Protein AF-A0A7S0X3V1-F1 (afdb_monomer)

Solvent-accessible surface area (backbone atoms only — not comparable to full-atom values): 18977 Å² total; per-residue (Å²): 140,78,80,84,69,71,74,71,80,66,91,73,82,66,54,61,71,85,55,89,89,60,83,66,71,60,59,50,72,64,59,48,55,76,76,46,54,71,68,57,45,49,52,51,52,51,52,54,66,45,43,64,57,53,50,52,53,50,50,55,48,52,53,51,52,51,52,42,52,53,40,44,61,70,14,75,84,33,75,70,49,32,52,54,33,50,52,52,44,51,54,50,50,24,53,48,52,39,67,76,41,78,80,22,17,16,38,77,87,80,49,49,37,79,42,79,68,82,97,41,65,56,42,58,84,48,47,71,40,71,60,88,96,44,65,38,68,74,40,36,90,89,76,63,56,65,67,53,41,55,80,70,36,40,73,42,89,48,59,68,65,70,65,65,57,57,59,49,52,52,50,50,55,49,53,48,51,54,52,49,55,50,51,51,52,54,51,54,51,52,50,54,50,52,52,52,52,52,52,52,51,53,51,54,49,52,52,49,55,50,50,53,50,51,52,54,50,51,52,52,50,50,50,47,50,55,66,55,40,52,60,50,52,49,49,49,52,50,49,55,63,54,52,77,78,52,62,74,76,59,54,57,60,51,51,54,52,50,53,52,52,53,52,50,56,55,50,36,64,73,71,70,55,81,79,58,66,60,64,57,50,52,54,53,46,67,72,63,74,79,68,55,74,70,57,56,51,53,54,51,50,53,53,33,61,75,68,73,50,88,81,83,73,86,90,78,88,85,89,78,92,130

Organism: NCBI:txid81844

Structure (mmCIF, N/CA/C/O backbone):
data_AF-A0A7S0X3V1-F1
#
_entry.id   AF-A0A7S0X3V1-F1
#
loop_
_atom_site.group_PDB
_atom_site.id
_atom_site.type_symbol
_atom_site.label_atom_id
_atom_site.label_alt_id
_atom_site.label_comp_id
_atom_site.label_asym_id
_atom_site.label_entity_id
_atom_site.label_seq_id
_atom_site.pdbx_PDB_ins_code
_atom_site.Cartn_x
_atom_site.Cartn_y
_atom_site.Cartn_z
_atom_site.occupancy
_atom_site.B_iso_or_equiv
_atom_site.auth_seq_id
_atom_site.auth_comp_id
_atom_site.auth_asym_id
_atom_site.auth_atom_id
_atom_site.pdbx_PDB_model_num
ATOM 1 N N . MET A 1 1 ? 26.135 33.038 -11.921 1.00 40.31 1 MET A N 1
ATOM 2 C CA . MET A 1 1 ? 26.035 31.563 -11.956 1.00 40.31 1 MET A CA 1
ATOM 3 C C . MET A 1 1 ? 24.650 31.204 -12.469 1.00 40.31 1 MET A C 1
ATOM 5 O O . MET A 1 1 ? 23.730 31.015 -11.687 1.00 40.31 1 MET A O 1
ATOM 9 N N . ALA A 1 2 ? 24.481 31.278 -13.791 1.00 40.59 2 ALA A N 1
ATOM 10 C CA . ALA A 1 2 ? 23.219 31.006 -14.469 1.00 40.59 2 ALA A CA 1
ATOM 11 C C . ALA A 1 2 ? 23.071 29.498 -14.708 1.00 40.59 2 ALA A C 1
ATOM 13 O O . ALA A 1 2 ? 24.065 28.791 -14.869 1.00 40.59 2 ALA A O 1
ATOM 14 N N . GLY A 1 3 ? 21.825 29.036 -14.643 1.00 41.62 3 GLY A N 1
ATOM 15 C CA . GLY A 1 3 ? 21.439 27.645 -14.482 1.00 41.62 3 GLY A CA 1
ATOM 16 C C . GLY A 1 3 ? 22.051 26.693 -15.498 1.00 41.62 3 GLY A C 1
ATOM 17 O O . GLY A 1 3 ? 21.826 26.797 -16.699 1.00 41.62 3 GLY A O 1
ATOM 18 N N . ASN A 1 4 ? 22.727 25.676 -14.970 1.00 42.34 4 ASN A N 1
ATOM 19 C CA . ASN A 1 4 ? 22.858 24.391 -15.633 1.00 42.34 4 ASN A CA 1
ATOM 20 C C . ASN A 1 4 ? 21.481 23.713 -15.573 1.00 42.34 4 ASN A C 1
ATOM 22 O O . ASN A 1 4 ? 21.255 22.781 -14.798 1.00 42.34 4 ASN A O 1
ATOM 26 N N . THR A 1 5 ? 20.516 24.248 -16.325 1.00 49.56 5 THR A N 1
ATOM 27 C CA . THR A 1 5 ? 19.295 23.534 -16.679 1.00 49.56 5 THR A CA 1
ATOM 28 C C . THR A 1 5 ? 19.798 22.344 -17.471 1.00 49.56 5 THR A C 1
ATOM 30 O O . THR A 1 5 ? 20.029 22.449 -18.674 1.00 49.56 5 THR A O 1
ATOM 33 N N . ARG A 1 6 ? 20.072 21.229 -16.776 1.00 50.19 6 ARG A N 1
ATOM 34 C CA . ARG A 1 6 ? 20.226 19.918 -17.398 1.00 50.19 6 ARG A CA 1
ATOM 35 C C . ARG A 1 6 ? 19.102 19.859 -18.412 1.00 50.19 6 ARG A C 1
ATOM 37 O O . ARG A 1 6 ? 17.943 19.813 -18.001 1.00 50.19 6 ARG A O 1
ATOM 44 N N . ARG A 1 7 ? 19.436 19.960 -19.704 1.00 49.97 7 ARG A N 1
ATOM 45 C CA . ARG A 1 7 ? 18.503 19.657 -20.781 1.00 49.97 7 ARG A CA 1
ATOM 46 C C . ARG A 1 7 ? 18.047 18.256 -20.425 1.00 49.97 7 ARG A C 1
ATOM 48 O O . ARG A 1 7 ? 18.828 17.316 -20.550 1.00 49.97 7 ARG A O 1
ATOM 55 N N . GLN A 1 8 ? 16.861 18.133 -19.830 1.00 46.75 8 GLN A N 1
ATOM 56 C CA . GLN A 1 8 ? 16.232 16.838 -19.686 1.00 46.75 8 GLN A CA 1
ATOM 57 C C . GLN A 1 8 ? 16.290 16.277 -21.095 1.00 46.75 8 GLN A C 1
ATOM 59 O O . GLN A 1 8 ? 15.904 16.974 -22.038 1.00 46.75 8 GLN A O 1
ATOM 64 N N . CYS A 1 9 ? 16.937 15.124 -21.247 1.00 49.53 9 CYS A N 1
ATOM 65 C CA . CYS A 1 9 ? 17.086 14.460 -22.526 1.00 49.53 9 CYS A CA 1
ATOM 66 C C . CYS A 1 9 ? 15.688 14.044 -22.985 1.00 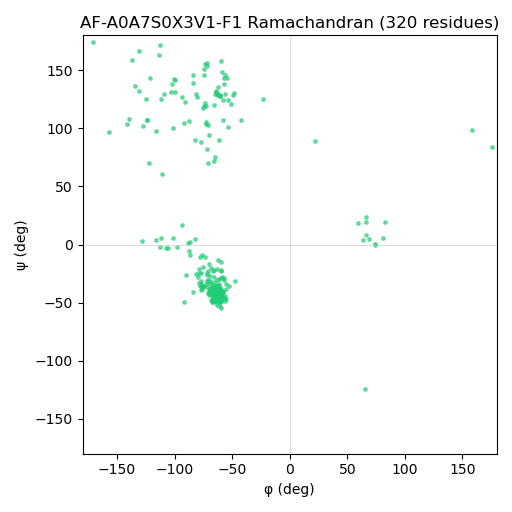49.53 9 CYS A C 1
ATOM 68 O O . CYS A 1 9 ? 15.313 12.880 -22.894 1.00 49.53 9 CYS A O 1
ATOM 70 N N . GLU A 1 10 ? 14.885 15.002 -23.449 1.00 61.44 10 GLU A N 1
ATOM 71 C CA . GLU A 1 10 ? 13.772 14.725 -24.327 1.00 61.44 10 GLU A CA 1
ATOM 72 C C . GLU A 1 10 ? 14.348 13.833 -25.417 1.00 61.44 10 GLU A C 1
ATOM 74 O O . GLU A 1 10 ? 15.412 14.126 -25.972 1.00 61.44 10 GLU A O 1
ATOM 79 N N . LEU A 1 11 ? 13.674 12.720 -25.689 1.00 63.56 11 LEU A N 1
ATOM 80 C CA . LEU A 1 11 ? 14.027 11.790 -26.754 1.00 63.56 11 LEU A CA 1
ATOM 81 C C . LEU A 1 11 ? 13.833 12.502 -28.104 1.00 63.56 11 LEU A C 1
ATOM 83 O O . LEU A 1 11 ? 12.874 12.254 -28.839 1.00 63.56 11 LEU A O 1
ATOM 87 N N . ARG A 1 12 ? 14.714 13.456 -28.417 1.00 76.50 12 ARG A N 1
ATOM 88 C CA . ARG A 1 12 ? 14.741 14.241 -29.652 1.00 76.50 12 ARG A CA 1
ATOM 89 C C . ARG A 1 12 ? 15.352 13.434 -30.792 1.00 76.50 12 ARG A C 1
ATOM 91 O O . ARG A 1 12 ? 14.959 13.628 -31.935 1.00 76.50 12 ARG A O 1
ATOM 98 N N . GLY A 1 13 ? 16.185 12.441 -30.455 1.00 78.06 13 GLY A N 1
ATOM 99 C CA . GLY A 1 13 ? 16.894 11.603 -31.427 1.00 78.06 13 GLY A CA 1
ATOM 100 C C . GLY A 1 13 ? 17.925 12.394 -32.230 1.00 78.06 13 GLY A C 1
ATOM 101 O O . GLY A 1 13 ? 18.252 12.025 -33.358 1.00 78.06 13 GLY A O 1
ATOM 102 N N . ASP A 1 14 ? 18.377 13.502 -31.654 1.00 87.1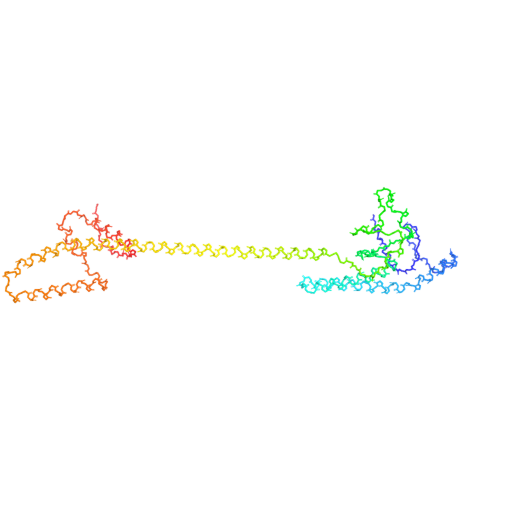2 14 ASP A N 1
ATOM 103 C CA . ASP A 1 14 ? 19.329 14.431 -32.229 1.00 87.12 14 ASP A CA 1
ATOM 104 C C . ASP A 1 14 ? 20.701 14.191 -31.590 1.00 87.12 14 ASP A C 1
ATOM 106 O O . ASP A 1 14 ? 20.797 13.956 -30.383 1.00 87.12 14 ASP A O 1
ATOM 110 N N . ILE A 1 15 ? 21.760 14.214 -32.401 1.00 88.25 15 ILE A N 1
ATOM 111 C CA . ILE A 1 15 ? 23.137 14.033 -31.930 1.00 88.25 15 ILE A CA 1
ATOM 112 C C . ILE A 1 15 ? 23.728 15.417 -31.660 1.00 88.25 15 ILE A C 1
ATOM 114 O O . ILE A 1 15 ? 23.704 16.280 -32.535 1.00 88.25 15 ILE A O 1
ATOM 118 N N . HIS A 1 16 ? 24.262 15.627 -30.458 1.00 90.25 16 HIS A N 1
ATOM 119 C CA . HIS A 1 16 ? 24.913 16.873 -30.045 1.00 90.25 16 HIS A CA 1
ATOM 120 C C . HIS A 1 16 ? 26.408 16.664 -29.796 1.00 90.25 16 HIS A C 1
ATOM 122 O O . HIS A 1 16 ? 26.870 15.538 -29.608 1.00 90.25 16 HIS A O 1
ATOM 128 N N . CYS A 1 17 ? 27.162 17.765 -29.763 1.00 87.19 17 CYS A N 1
ATOM 129 C CA . CYS A 1 17 ? 28.560 17.745 -29.355 1.00 87.19 17 CYS A CA 1
ATOM 130 C C . CYS A 1 17 ? 28.688 17.246 -27.898 1.00 87.19 17 CYS A C 1
ATOM 132 O O . CYS A 1 17 ? 28.013 17.788 -27.020 1.00 87.19 17 CYS A O 1
ATOM 134 N N . PRO A 1 18 ? 29.546 16.249 -27.609 1.00 87.44 18 PRO A N 1
ATOM 135 C CA . PRO A 1 18 ? 29.700 15.705 -26.259 1.00 87.44 18 PRO A CA 1
ATOM 136 C C . PRO A 1 18 ? 30.507 16.616 -25.321 1.00 87.44 18 PRO A C 1
ATOM 138 O O . PRO A 1 18 ? 30.589 16.334 -24.127 1.00 87.44 18 PRO A O 1
ATOM 141 N N . VAL A 1 19 ? 31.128 17.685 -25.838 1.00 89.44 19 VAL A N 1
ATOM 142 C CA . VAL A 1 19 ? 31.942 18.612 -25.040 1.00 89.44 19 VAL A CA 1
ATOM 143 C C . VAL A 1 19 ? 31.042 19.351 -24.038 1.00 89.44 19 VAL A C 1
ATOM 145 O O . VAL A 1 19 ? 30.119 20.055 -24.462 1.00 89.44 19 VAL A O 1
ATOM 148 N N . PRO A 1 20 ? 31.292 19.232 -22.718 1.00 85.25 20 PRO A N 1
ATOM 149 C CA . PRO A 1 20 ? 30.503 19.927 -21.707 1.00 85.25 20 PRO A CA 1
ATOM 150 C C . PRO A 1 20 ? 30.488 21.441 -21.945 1.00 85.25 20 PRO A C 1
ATOM 152 O O . PRO A 1 20 ? 31.538 22.055 -22.113 1.00 85.25 20 PRO A O 1
ATOM 155 N N . GLY A 1 21 ? 29.297 22.044 -21.955 1.00 85.88 21 GLY A N 1
ATOM 156 C CA . GLY A 1 21 ? 29.122 23.480 -22.209 1.00 85.88 21 GLY A CA 1
ATOM 157 C C . GLY A 1 21 ? 29.134 23.881 -23.688 1.00 85.88 21 GLY A C 1
ATOM 158 O O . GLY A 1 21 ? 29.080 25.068 -23.990 1.00 85.88 21 GLY A O 1
ATOM 159 N N . CYS A 1 22 ? 29.191 22.928 -24.622 1.00 87.62 22 CYS A N 1
ATOM 160 C CA . CYS A 1 22 ? 29.003 23.231 -26.035 1.00 87.62 22 CYS A CA 1
ATOM 161 C C . CYS A 1 22 ? 27.517 23.473 -26.348 1.00 87.62 22 CYS A C 1
ATOM 163 O O . CYS A 1 22 ? 26.699 22.558 -26.261 1.00 87.62 22 CYS A O 1
ATOM 165 N N . ASP A 1 23 ? 27.186 24.688 -26.785 1.00 89.12 23 ASP A N 1
ATOM 166 C CA . ASP A 1 23 ? 25.827 25.083 -27.183 1.00 89.12 23 ASP A CA 1
ATOM 167 C C . ASP A 1 23 ? 25.553 24.938 -28.688 1.00 89.12 23 ASP A C 1
ATOM 169 O O . ASP A 1 23 ? 24.584 25.491 -29.209 1.00 89.12 23 ASP A O 1
ATOM 173 N N . SER A 1 24 ? 26.388 24.178 -29.404 1.00 91.50 24 SER A N 1
ATOM 174 C CA . SER A 1 24 ? 26.152 23.898 -30.823 1.00 91.50 24 SER A CA 1
ATOM 175 C C . SER A 1 24 ? 24.774 23.266 -31.057 1.00 91.50 24 SER A C 1
ATOM 177 O O . SER A 1 24 ? 24.248 22.493 -30.241 1.00 91.50 24 SER A O 1
ATOM 179 N N . SER A 1 25 ? 24.170 23.607 -32.197 1.00 92.19 25 SER A N 1
ATOM 180 C CA . SER A 1 25 ? 22.964 22.931 -32.665 1.00 92.19 25 SER A CA 1
ATOM 181 C C . SER A 1 25 ? 23.237 21.441 -32.862 1.00 92.19 25 SER A C 1
ATOM 183 O O . SER A 1 25 ? 24.378 21.022 -33.050 1.00 92.19 25 SER A O 1
ATOM 185 N N . ALA A 1 26 ? 22.179 20.633 -32.835 1.00 92.12 26 ALA A N 1
ATOM 186 C CA . ALA A 1 26 ? 22.295 19.230 -33.204 1.00 92.12 26 ALA A CA 1
ATOM 187 C C . ALA A 1 26 ? 22.917 19.078 -34.599 1.00 92.12 26 ALA A C 1
ATOM 189 O O . ALA A 1 26 ? 22.625 19.871 -35.499 1.00 92.12 26 ALA A O 1
ATOM 190 N N . PHE A 1 27 ? 23.734 18.044 -34.778 1.00 93.56 27 PHE A N 1
ATOM 191 C CA . PHE A 1 27 ? 24.262 17.694 -36.088 1.00 93.56 27 PHE A CA 1
ATOM 192 C C . PHE A 1 27 ? 23.116 17.279 -37.008 1.00 93.56 27 PHE A C 1
ATOM 194 O O . PHE A 1 27 ? 22.263 16.461 -36.643 1.00 93.56 27 PHE A O 1
ATOM 201 N N . VAL A 1 28 ? 23.100 17.835 -38.218 1.00 94.50 28 VAL A N 1
ATOM 202 C CA . VAL A 1 28 ? 22.148 17.406 -39.245 1.00 94.50 28 VAL A CA 1
ATOM 203 C C . VAL A 1 28 ? 22.560 16.043 -39.803 1.00 94.50 28 VAL A C 1
ATOM 205 O O . VAL A 1 28 ? 23.731 15.665 -39.783 1.00 94.50 28 VAL A O 1
ATOM 208 N N . ALA A 1 29 ? 21.595 15.289 -40.332 1.00 92.81 29 ALA A N 1
ATOM 209 C CA . ALA A 1 29 ? 21.841 13.939 -40.841 1.00 92.81 29 ALA A CA 1
ATOM 210 C C . ALA A 1 29 ? 22.923 13.887 -41.940 1.00 92.81 29 ALA A C 1
ATOM 212 O O . ALA A 1 29 ? 23.628 12.886 -42.038 1.00 92.81 29 ALA A O 1
ATOM 213 N N . THR A 1 30 ? 23.076 14.954 -42.733 1.00 95.38 30 THR A N 1
ATOM 214 C CA . THR A 1 30 ? 24.127 15.068 -43.758 1.00 95.38 30 THR A CA 1
ATOM 215 C C . THR A 1 30 ? 25.518 15.148 -43.138 1.00 95.38 30 THR A C 1
ATOM 217 O O . THR A 1 30 ? 26.381 14.373 -43.520 1.00 95.38 30 THR A O 1
ATOM 220 N N . GLN A 1 31 ? 25.709 15.977 -42.107 1.00 95.44 31 GLN A N 1
ATOM 221 C CA . GLN A 1 31 ? 26.980 16.078 -41.377 1.00 95.44 31 GLN A CA 1
ATOM 222 C C . GLN A 1 31 ? 27.367 14.746 -40.730 1.00 95.44 31 GLN A C 1
ATOM 224 O O . GLN A 1 31 ? 28.527 14.347 -40.769 1.00 95.44 31 GLN A O 1
ATOM 229 N N . ILE A 1 32 ? 26.392 14.032 -40.159 1.00 94.50 32 ILE A N 1
ATOM 230 C CA . ILE A 1 32 ? 26.632 12.696 -39.600 1.00 94.50 32 ILE A CA 1
ATOM 231 C C . ILE A 1 32 ? 27.060 11.738 -40.719 1.00 94.50 32 ILE A C 1
ATOM 233 O O . ILE A 1 32 ? 28.019 10.995 -40.543 1.00 94.50 32 ILE A O 1
ATOM 237 N N . ALA A 1 33 ? 26.395 11.767 -41.876 1.00 95.31 33 ALA A N 1
ATOM 238 C CA . ALA A 1 33 ? 26.729 10.901 -43.003 1.00 95.31 33 ALA A CA 1
ATOM 239 C C . ALA A 1 33 ? 28.100 11.196 -43.634 1.00 95.31 33 ALA A C 1
ATOM 241 O O . ALA A 1 33 ? 28.778 10.264 -44.050 1.00 95.31 33 ALA A O 1
ATOM 242 N N . GLU A 1 34 ? 28.510 12.463 -43.686 1.00 97.44 34 GLU A N 1
ATOM 243 C CA . GLU A 1 34 ? 29.786 12.897 -44.270 1.00 97.44 34 GLU A CA 1
ATOM 244 C C . GLU A 1 34 ? 30.989 12.618 -43.358 1.00 97.44 34 GLU A C 1
ATOM 246 O O . GLU A 1 34 ? 32.087 12.359 -43.847 1.00 97.44 34 GLU A O 1
ATOM 251 N N . HIS A 1 35 ? 30.796 12.663 -42.036 1.00 96.81 35 HIS A N 1
ATOM 252 C CA . HIS A 1 35 ? 31.891 12.613 -41.061 1.00 96.81 35 HIS A CA 1
ATOM 253 C C . HIS A 1 35 ? 31.935 11.338 -40.210 1.00 96.81 35 HIS A C 1
ATOM 255 O O . HIS A 1 35 ? 32.747 11.248 -39.288 1.00 96.81 35 HIS A O 1
ATOM 261 N N . THR A 1 36 ? 31.083 10.348 -40.484 1.00 96.06 36 THR A N 1
ATOM 262 C CA . THR A 1 36 ? 31.080 9.071 -39.754 1.00 96.06 36 THR A CA 1
ATOM 263 C C . THR A 1 36 ? 31.081 7.876 -40.701 1.00 96.06 36 THR A C 1
ATOM 265 O O . THR A 1 36 ? 30.875 8.008 -41.905 1.00 96.06 36 THR A O 1
ATOM 268 N N . SER A 1 37 ? 31.363 6.687 -40.166 1.00 96.81 37 SER A N 1
ATOM 269 C CA . SER A 1 37 ? 31.340 5.459 -40.957 1.00 96.81 37 SER A CA 1
ATOM 270 C C . SER A 1 37 ? 29.910 5.045 -41.319 1.00 96.81 37 SER A C 1
ATOM 272 O O . SER A 1 37 ? 28.950 5.346 -40.610 1.00 96.81 37 SER A O 1
ATOM 274 N N . GLU A 1 38 ? 29.763 4.268 -42.393 1.00 95.62 38 GLU A N 1
ATOM 275 C CA . GLU A 1 38 ? 28.466 3.734 -42.833 1.00 95.62 38 GLU A CA 1
ATOM 276 C C . GLU A 1 38 ? 27.739 2.933 -41.734 1.00 95.62 38 GLU A C 1
ATOM 278 O O . GLU A 1 38 ? 26.510 2.994 -41.621 1.00 95.62 38 GLU A O 1
ATOM 283 N N . ALA A 1 39 ? 28.492 2.233 -40.879 1.00 94.88 39 ALA A N 1
ATOM 284 C CA . ALA A 1 39 ? 27.953 1.524 -39.720 1.00 94.88 39 ALA A CA 1
ATOM 285 C C . ALA A 1 39 ? 27.242 2.484 -38.746 1.00 94.88 39 ALA A C 1
ATOM 287 O O . ALA A 1 39 ? 26.084 2.257 -38.396 1.00 94.88 39 ALA A O 1
ATOM 288 N N . VAL A 1 40 ? 27.883 3.606 -38.392 1.00 92.44 40 VAL A N 1
ATOM 289 C CA . VAL A 1 40 ? 27.310 4.632 -37.499 1.00 92.44 40 VAL A CA 1
ATOM 290 C C . VAL A 1 40 ? 26.078 5.283 -38.128 1.00 92.44 40 VAL A C 1
ATOM 292 O O . VAL A 1 40 ? 25.057 5.469 -37.464 1.00 92.44 40 VAL A O 1
ATOM 295 N N . VAL A 1 41 ? 26.121 5.575 -39.431 1.00 94.56 41 VAL A N 1
ATOM 296 C CA . VAL A 1 41 ? 24.967 6.120 -40.168 1.00 94.56 41 VAL A CA 1
ATOM 297 C C . VAL A 1 41 ? 23.787 5.144 -40.162 1.00 94.56 41 VAL A C 1
ATOM 299 O O . VAL A 1 41 ? 22.629 5.560 -40.049 1.00 94.56 41 VAL A O 1
ATOM 302 N N . THR A 1 42 ? 24.058 3.844 -40.280 1.00 94.19 42 THR A N 1
ATOM 303 C CA . THR A 1 42 ? 23.034 2.793 -40.244 1.00 94.19 42 THR A CA 1
ATOM 304 C C . THR A 1 42 ? 22.381 2.705 -38.867 1.00 94.19 42 THR A C 1
ATOM 306 O O . THR A 1 42 ? 21.151 2.731 -38.778 1.00 94.19 42 THR A O 1
ATOM 309 N N . GLU A 1 43 ? 23.173 2.696 -37.794 1.00 90.56 43 GLU A N 1
ATOM 310 C CA . GLU A 1 43 ? 22.666 2.734 -36.417 1.00 90.56 43 GLU A CA 1
ATOM 311 C C . GLU A 1 43 ? 21.844 3.999 -36.144 1.00 90.56 43 GLU A C 1
ATOM 313 O O . GLU A 1 43 ? 20.731 3.913 -35.618 1.00 90.56 43 GLU A O 1
ATOM 318 N N . TYR A 1 44 ? 22.323 5.166 -36.586 1.00 90.62 44 TYR A N 1
ATOM 319 C CA . TYR A 1 44 ? 21.588 6.427 -36.481 1.00 90.62 44 TYR A CA 1
ATOM 320 C C . TYR A 1 44 ? 20.214 6.346 -37.160 1.00 90.62 44 TYR A C 1
ATOM 322 O O . TYR A 1 44 ? 19.197 6.728 -36.572 1.00 90.62 44 TYR A O 1
ATOM 330 N N . LYS A 1 45 ? 20.150 5.794 -38.380 1.00 92.31 45 LYS A N 1
ATOM 331 C CA . LYS A 1 45 ? 18.887 5.593 -39.111 1.00 92.31 45 LYS A CA 1
ATOM 332 C C . LYS A 1 45 ? 17.945 4.641 -38.372 1.00 92.31 45 LYS A C 1
ATOM 334 O O . LYS A 1 45 ? 16.743 4.909 -38.327 1.00 92.31 45 LYS A O 1
ATOM 339 N N . ILE A 1 46 ? 18.460 3.552 -37.796 1.00 91.25 46 ILE A N 1
ATOM 340 C CA . ILE A 1 46 ? 17.667 2.617 -36.982 1.00 91.25 46 ILE A CA 1
ATOM 341 C C . ILE A 1 46 ? 17.099 3.343 -35.756 1.00 91.25 46 ILE A C 1
ATOM 343 O O . ILE A 1 46 ? 15.887 3.313 -35.541 1.00 91.25 46 ILE A O 1
ATOM 347 N N . GLY A 1 47 ? 17.932 4.074 -35.010 1.00 89.25 47 GLY A N 1
ATOM 348 C CA . GLY A 1 47 ? 17.500 4.857 -33.850 1.00 89.25 47 GLY A CA 1
ATOM 349 C C . GLY A 1 47 ? 16.418 5.885 -34.199 1.00 89.25 47 GLY A C 1
ATOM 350 O O . GLY A 1 47 ? 15.374 5.941 -33.546 1.00 89.25 47 GLY A O 1
ATOM 351 N N . ARG A 1 48 ? 16.598 6.638 -35.293 1.00 90.12 48 ARG A N 1
ATOM 352 C CA . ARG A 1 48 ? 15.596 7.589 -35.813 1.00 90.12 48 ARG A CA 1
ATOM 353 C C . ARG A 1 48 ? 14.272 6.911 -36.175 1.00 90.12 48 ARG A C 1
ATOM 355 O O . ARG A 1 48 ? 13.221 7.485 -35.899 1.00 90.12 48 ARG A O 1
ATOM 362 N N . LYS A 1 49 ? 14.298 5.704 -36.755 1.00 90.50 49 LYS A N 1
ATOM 363 C CA . LYS A 1 49 ? 13.084 4.921 -37.067 1.00 90.50 49 LYS A CA 1
ATOM 364 C C . LYS A 1 49 ? 12.364 4.420 -35.814 1.00 90.50 49 LYS A C 1
ATOM 366 O O . LYS A 1 49 ? 11.139 4.349 -35.816 1.00 90.50 49 LYS A O 1
ATOM 371 N N . LEU A 1 50 ? 13.100 4.094 -34.753 1.00 89.50 50 LEU A N 1
ATOM 372 C CA . LEU A 1 50 ? 12.528 3.635 -33.482 1.00 89.50 50 LEU A CA 1
ATOM 373 C C . LEU A 1 50 ? 11.985 4.783 -32.620 1.00 89.50 50 LEU A C 1
ATOM 375 O O . LEU A 1 50 ? 11.120 4.563 -31.772 1.00 89.50 50 LEU A O 1
ATOM 379 N N . LEU A 1 51 ? 12.433 6.017 -32.855 1.00 88.31 51 LEU A N 1
ATOM 380 C CA . LEU A 1 51 ? 12.081 7.176 -32.038 1.00 88.31 51 LEU A CA 1
ATOM 381 C C . LEU A 1 51 ? 10.565 7.437 -31.904 1.00 88.31 51 LEU A C 1
ATOM 383 O O . LEU A 1 51 ? 10.115 7.672 -30.781 1.00 88.31 51 LEU A O 1
ATOM 387 N N . PRO A 1 52 ? 9.735 7.377 -32.969 1.00 89.44 52 PRO A N 1
ATOM 388 C CA . PRO A 1 52 ? 8.290 7.568 -32.830 1.00 89.44 52 PRO A CA 1
ATOM 389 C C . PRO A 1 52 ? 7.635 6.483 -31.970 1.00 89.44 52 PRO A C 1
ATOM 391 O O . PRO A 1 52 ? 6.724 6.777 -31.197 1.00 89.44 52 PRO A O 1
ATOM 394 N N . VAL A 1 53 ? 8.121 5.241 -32.072 1.00 85.88 53 VAL A N 1
ATOM 395 C CA . VAL A 1 53 ? 7.643 4.113 -31.260 1.00 85.88 53 VAL A CA 1
ATOM 396 C C . VAL A 1 53 ? 7.999 4.341 -29.793 1.00 85.88 53 VAL A C 1
ATOM 398 O O . VAL A 1 53 ? 7.120 4.251 -28.938 1.00 85.88 53 VAL A O 1
ATOM 401 N N . ALA A 1 54 ? 9.246 4.729 -29.510 1.00 85.12 54 ALA A N 1
ATOM 402 C CA . ALA A 1 54 ? 9.700 5.055 -28.160 1.00 85.12 54 ALA A CA 1
ATOM 403 C C . ALA A 1 54 ? 8.898 6.215 -27.544 1.00 85.12 54 ALA A C 1
ATOM 405 O O . ALA A 1 54 ? 8.449 6.118 -26.406 1.00 85.12 54 ALA A O 1
ATOM 406 N N . ARG A 1 55 ? 8.634 7.283 -28.309 1.00 86.56 55 ARG A N 1
ATOM 407 C CA . ARG A 1 55 ? 7.808 8.418 -27.857 1.00 86.56 55 ARG A CA 1
ATOM 408 C C . ARG A 1 55 ? 6.367 8.017 -27.571 1.00 86.56 55 ARG A C 1
ATOM 410 O O . ARG A 1 55 ? 5.799 8.456 -26.577 1.00 86.56 55 ARG A O 1
ATOM 417 N N . LYS A 1 56 ? 5.767 7.188 -28.430 1.00 85.31 56 LYS A N 1
ATOM 418 C CA . LYS A 1 56 ? 4.406 6.688 -28.213 1.00 85.31 56 LYS A CA 1
ATOM 419 C C . LYS A 1 56 ? 4.332 5.839 -26.943 1.00 85.31 56 LYS A C 1
ATOM 421 O O . LYS A 1 56 ? 3.402 6.023 -26.165 1.00 85.31 56 LYS A O 1
ATOM 426 N N . ALA A 1 57 ? 5.315 4.968 -26.722 1.00 84.19 57 ALA A N 1
ATOM 427 C CA . ALA A 1 57 ? 5.409 4.163 -25.509 1.00 84.19 57 ALA A CA 1
ATOM 428 C C . ALA A 1 57 ? 5.589 5.036 -24.254 1.00 84.19 57 ALA A C 1
ATOM 430 O O . ALA A 1 57 ? 4.870 4.840 -23.279 1.00 84.19 57 ALA A O 1
ATOM 431 N N . ALA A 1 58 ? 6.474 6.039 -24.303 1.00 84.75 58 ALA A N 1
ATOM 432 C CA . ALA A 1 58 ? 6.674 6.991 -23.208 1.00 84.75 58 ALA A CA 1
ATOM 433 C C . ALA A 1 58 ? 5.387 7.767 -22.880 1.00 84.75 58 ALA A C 1
ATOM 435 O O . ALA A 1 58 ? 4.971 7.811 -21.730 1.00 84.75 58 ALA A O 1
ATOM 436 N N . LYS A 1 59 ? 4.678 8.278 -23.893 1.00 86.69 59 LYS A N 1
ATOM 437 C CA . LYS A 1 59 ? 3.406 8.984 -23.689 1.00 86.69 59 LYS A CA 1
ATOM 438 C C . LYS A 1 59 ? 2.334 8.093 -23.049 1.00 86.69 59 LYS A C 1
ATOM 440 O O . LYS A 1 59 ? 1.662 8.520 -22.118 1.00 86.69 59 LYS A O 1
ATOM 445 N N . GLN A 1 60 ? 2.175 6.860 -23.533 1.00 83.00 60 GLN A N 1
ATOM 446 C CA . GLN A 1 60 ? 1.220 5.907 -22.949 1.00 83.00 60 GLN A CA 1
ATOM 447 C C . GLN A 1 60 ? 1.558 5.582 -21.491 1.00 83.00 60 GLN A C 1
ATOM 449 O O . GLN A 1 60 ? 0.660 5.357 -20.681 1.00 83.00 60 GLN A O 1
ATOM 454 N N . PHE A 1 61 ? 2.849 5.558 -21.166 1.00 83.38 61 PHE A N 1
ATOM 455 C CA . PHE A 1 61 ? 3.321 5.369 -19.808 1.00 83.38 61 PHE A CA 1
ATOM 456 C C . PHE A 1 61 ? 2.967 6.561 -18.910 1.00 83.38 61 PHE A C 1
ATOM 458 O O . PHE A 1 61 ? 2.358 6.361 -17.860 1.00 83.38 61 PHE A O 1
ATOM 465 N N . ASP A 1 62 ? 3.260 7.786 -19.349 1.00 85.75 62 ASP A N 1
ATOM 466 C CA . ASP A 1 62 ? 2.951 9.007 -18.597 1.00 85.75 62 ASP A CA 1
ATOM 467 C C . ASP A 1 62 ? 1.442 9.146 -18.343 1.00 85.75 62 ASP A C 1
ATOM 469 O O . ASP A 1 62 ? 1.015 9.450 -17.228 1.00 85.75 62 ASP A O 1
ATOM 473 N N . GLU A 1 63 ? 0.616 8.850 -19.352 1.00 85.38 63 GLU A N 1
ATOM 474 C CA . GLU A 1 63 ? -0.846 8.845 -19.233 1.00 85.38 63 GLU A CA 1
ATOM 475 C C . GLU A 1 63 ? -1.339 7.794 -18.224 1.00 85.38 63 GLU A C 1
ATOM 477 O O . GLU A 1 63 ? -2.209 8.084 -17.398 1.00 85.38 63 GLU A O 1
ATOM 482 N N . ALA A 1 64 ? -0.774 6.582 -18.247 1.00 82.12 64 ALA A N 1
ATOM 483 C CA . ALA A 1 64 ? -1.124 5.530 -17.296 1.00 82.12 64 ALA A CA 1
ATOM 484 C C . ALA A 1 64 ? -0.718 5.898 -15.860 1.00 82.12 64 ALA A C 1
ATOM 486 O O . ALA A 1 64 ? -1.496 5.681 -14.927 1.00 82.12 64 ALA A O 1
ATOM 487 N N . GLN A 1 65 ? 0.466 6.487 -15.684 1.00 84.75 65 GLN A N 1
ATOM 488 C CA . GLN A 1 65 ? 0.960 6.934 -14.386 1.00 84.75 65 GLN A CA 1
ATOM 489 C C . GLN A 1 65 ? 0.093 8.068 -13.825 1.00 84.75 65 GLN A C 1
ATOM 491 O O . GLN A 1 65 ? -0.324 8.008 -12.668 1.00 84.75 65 GLN A O 1
ATOM 496 N N . ALA A 1 66 ? -0.255 9.059 -14.652 1.00 88.06 66 ALA A N 1
ATOM 497 C CA . ALA A 1 66 ? -1.155 10.143 -14.265 1.00 88.06 66 ALA A CA 1
ATOM 498 C C . ALA A 1 66 ? -2.542 9.617 -13.854 1.00 88.06 66 ALA A C 1
ATOM 500 O O . ALA A 1 66 ? -3.092 10.046 -12.838 1.00 88.06 66 ALA A O 1
ATOM 501 N N . ALA A 1 67 ? -3.084 8.638 -14.588 1.00 83.88 67 ALA A N 1
ATOM 502 C CA . ALA A 1 67 ? -4.362 8.012 -14.257 1.00 83.88 67 ALA A CA 1
ATOM 503 C C . ALA A 1 67 ? -4.325 7.253 -12.917 1.00 83.88 67 ALA A C 1
ATOM 505 O O . ALA A 1 67 ? -5.299 7.298 -12.163 1.00 83.88 67 ALA A O 1
ATOM 506 N N . ILE A 1 68 ? -3.215 6.578 -12.591 1.00 83.50 68 ILE A N 1
ATOM 507 C CA . ILE A 1 68 ? -3.026 5.945 -11.276 1.00 83.50 68 ILE A CA 1
ATOM 508 C C . ILE A 1 68 ? -2.986 6.996 -10.170 1.00 83.50 68 ILE A C 1
ATOM 510 O O . ILE A 1 68 ? -3.684 6.832 -9.170 1.00 83.50 68 ILE A O 1
ATOM 514 N N . CYS A 1 69 ? -2.185 8.053 -10.332 1.00 86.81 69 CYS A N 1
ATOM 515 C CA . CYS A 1 69 ? -2.066 9.113 -9.331 1.00 86.81 69 CYS A CA 1
ATOM 516 C C . CYS A 1 69 ? -3.438 9.728 -9.027 1.00 86.81 69 CYS A C 1
ATOM 518 O O . CYS A 1 69 ? -3.849 9.757 -7.868 1.00 86.81 69 CYS A O 1
ATOM 520 N N . ALA A 1 70 ? -4.202 10.082 -10.065 1.00 85.88 70 ALA A N 1
ATOM 521 C CA . ALA A 1 70 ? -5.562 10.592 -9.910 1.00 85.88 70 ALA A CA 1
ATOM 522 C C . ALA A 1 70 ? -6.497 9.583 -9.211 1.00 85.88 70 ALA A C 1
ATOM 524 O O . ALA A 1 70 ? -7.296 9.960 -8.353 1.00 85.88 70 ALA A O 1
ATOM 525 N N . ALA A 1 71 ? -6.393 8.287 -9.531 1.00 83.94 71 ALA A N 1
ATOM 526 C CA . ALA A 1 71 ? -7.195 7.249 -8.881 1.00 83.94 71 ALA A CA 1
ATOM 527 C C . ALA A 1 71 ? -6.837 7.060 -7.395 1.00 83.94 71 ALA A C 1
ATOM 529 O O . ALA A 1 71 ? -7.723 6.787 -6.584 1.00 83.94 71 ALA A O 1
ATOM 530 N N . LEU A 1 72 ? -5.560 7.202 -7.026 1.00 84.94 72 LEU A N 1
ATOM 531 C CA . LEU A 1 72 ? -5.105 7.133 -5.636 1.00 84.94 72 LEU A CA 1
ATOM 532 C C . LEU A 1 72 ? -5.576 8.347 -4.825 1.00 84.94 72 LEU A C 1
ATOM 534 O O . LEU A 1 72 ? -6.013 8.174 -3.688 1.00 84.94 72 LEU A O 1
ATOM 538 N N . GLU A 1 73 ? -5.558 9.543 -5.413 1.00 87.94 73 GLU A N 1
ATOM 539 C CA . GLU A 1 73 ? -6.092 10.759 -4.788 1.00 87.94 73 GLU A CA 1
ATOM 540 C C . GLU A 1 73 ? -7.602 10.653 -4.545 1.00 87.94 73 GLU A C 1
ATOM 542 O O . GLU A 1 73 ? -8.070 10.874 -3.429 1.00 87.94 73 GLU A O 1
ATOM 547 N N . GLN A 1 74 ? -8.371 10.220 -5.550 1.00 84.38 74 GLN A N 1
ATOM 548 C CA . GLN A 1 74 ? -9.818 9.995 -5.407 1.00 84.38 74 GLN A CA 1
ATOM 549 C C . GLN A 1 74 ? -10.144 8.923 -4.359 1.00 84.38 74 GLN A C 1
ATOM 551 O O . GLN A 1 74 ? -11.189 8.960 -3.706 1.00 84.38 74 GLN A O 1
ATOM 556 N N . ALA A 1 75 ? -9.247 7.958 -4.178 1.00 85.31 75 ALA A N 1
ATOM 557 C CA . ALA A 1 75 ? -9.404 6.901 -3.200 1.00 85.31 75 ALA A CA 1
ATOM 558 C C . ALA A 1 75 ? -9.096 7.318 -1.752 1.00 85.31 75 ALA A C 1
ATOM 560 O O . ALA A 1 75 ? -9.435 6.561 -0.838 1.00 85.31 75 ALA A O 1
ATOM 561 N N . ALA A 1 76 ? -8.510 8.497 -1.514 1.00 81.56 76 ALA A N 1
ATOM 562 C CA . ALA A 1 76 ? -8.110 8.949 -0.179 1.00 81.56 76 ALA A CA 1
ATOM 563 C C . ALA A 1 76 ? -9.281 9.050 0.828 1.00 81.56 76 ALA A C 1
ATOM 565 O O . ALA A 1 76 ? -9.048 9.070 2.033 1.00 81.56 76 ALA A O 1
ATOM 566 N N . GLY A 1 77 ? -10.538 9.032 0.364 1.00 79.62 77 GLY A N 1
ATOM 567 C CA . GLY A 1 77 ? -11.741 8.980 1.209 1.00 79.62 77 GLY A CA 1
ATOM 568 C C . GLY A 1 77 ? -12.494 7.640 1.228 1.00 79.62 77 GLY A C 1
ATOM 569 O O . GLY A 1 77 ? -13.491 7.519 1.936 1.00 79.62 77 GLY A O 1
ATOM 570 N N . ASN A 1 78 ? -12.075 6.627 0.457 1.00 85.56 78 ASN A N 1
ATOM 571 C CA . ASN A 1 78 ? -12.807 5.362 0.323 1.00 85.56 78 ASN A CA 1
ATOM 572 C C . ASN A 1 78 ? -11.856 4.156 0.298 1.00 85.56 78 ASN A C 1
ATOM 574 O O . ASN A 1 78 ? -11.207 3.871 -0.708 1.00 85.56 78 ASN A O 1
ATOM 578 N N . MET A 1 79 ? -11.847 3.380 1.388 1.00 77.56 79 MET A N 1
ATOM 579 C CA . MET A 1 79 ? -10.967 2.213 1.543 1.00 77.56 79 MET A CA 1
ATOM 580 C C . MET A 1 79 ? -11.101 1.178 0.415 1.00 77.56 79 MET A C 1
ATOM 582 O O . MET A 1 79 ? -10.098 0.610 -0.020 1.00 77.56 79 MET A O 1
ATOM 586 N N . ARG A 1 80 ? -12.318 0.930 -0.095 1.00 79.12 80 ARG A N 1
ATOM 587 C CA . ARG A 1 80 ? -12.523 -0.035 -1.191 1.00 79.12 80 ARG A CA 1
ATOM 588 C C . ARG A 1 80 ? -11.941 0.485 -2.504 1.00 79.12 80 ARG A C 1
ATOM 590 O O . ARG A 1 80 ? -11.287 -0.276 -3.215 1.00 79.12 80 ARG A O 1
ATOM 597 N N . ALA A 1 81 ? -12.138 1.770 -2.799 1.00 78.94 81 ALA A N 1
ATOM 598 C CA . ALA A 1 81 ? -11.538 2.413 -3.966 1.00 78.94 81 ALA A CA 1
ATOM 599 C C . ALA A 1 81 ? -10.002 2.420 -3.869 1.00 78.94 81 ALA A C 1
ATOM 601 O O . ALA A 1 81 ? -9.328 2.122 -4.853 1.00 78.94 81 ALA A O 1
ATOM 602 N N . GLY A 1 82 ? -9.456 2.645 -2.669 1.00 80.94 82 GLY A N 1
ATOM 603 C CA . GLY A 1 82 ? -8.013 2.615 -2.408 1.00 80.94 82 GLY A CA 1
ATOM 604 C C . GLY A 1 82 ? -7.378 1.267 -2.681 1.00 80.94 82 GLY A C 1
ATOM 605 O O . GLY A 1 82 ? -6.348 1.205 -3.352 1.00 80.94 82 GLY A O 1
ATOM 606 N N . LYS A 1 83 ? -8.022 0.179 -2.251 1.00 83.12 83 LYS A N 1
ATOM 607 C CA . LYS A 1 83 ? -7.537 -1.171 -2.554 1.00 83.12 83 LYS A CA 1
ATOM 608 C C . LYS A 1 83 ? -7.473 -1.423 -4.064 1.00 83.12 83 LYS A C 1
ATOM 610 O O . LYS A 1 83 ? -6.440 -1.865 -4.561 1.00 83.12 83 LYS A O 1
ATOM 615 N N . LEU A 1 84 ? -8.537 -1.093 -4.798 1.00 84.38 84 LEU A N 1
ATOM 616 C CA . LEU A 1 84 ? -8.584 -1.291 -6.250 1.00 84.38 84 LEU A CA 1
ATOM 617 C C . LEU A 1 84 ? -7.552 -0.423 -6.990 1.00 84.38 84 LEU A C 1
ATOM 619 O O . LEU A 1 84 ? -6.917 -0.893 -7.934 1.00 84.38 84 LEU A O 1
ATOM 623 N N . ALA A 1 85 ? -7.369 0.831 -6.569 1.00 83.25 85 ALA A N 1
ATOM 624 C CA . ALA A 1 85 ? -6.381 1.735 -7.152 1.00 83.25 85 ALA A CA 1
ATOM 625 C C . ALA A 1 85 ? -4.947 1.217 -6.946 1.00 83.25 85 ALA A C 1
ATOM 627 O O . ALA A 1 85 ? -4.178 1.168 -7.904 1.00 83.25 85 ALA A O 1
ATOM 628 N N . ARG A 1 86 ? -4.611 0.736 -5.739 1.00 83.56 86 ARG A N 1
ATOM 629 C CA . ARG A 1 86 ? -3.309 0.105 -5.451 1.00 83.56 86 ARG A CA 1
ATOM 630 C C . ARG A 1 86 ? -3.082 -1.162 -6.270 1.00 83.56 86 ARG A C 1
ATOM 632 O O . ARG A 1 86 ? -1.998 -1.353 -6.809 1.00 83.56 86 ARG A O 1
ATOM 639 N N . GLU A 1 87 ? -4.098 -2.012 -6.415 1.00 87.62 87 GLU A N 1
ATOM 640 C CA . GLU A 1 87 ? -3.994 -3.218 -7.247 1.00 87.62 87 GLU A CA 1
ATOM 641 C C . GLU A 1 87 ? -3.741 -2.875 -8.720 1.00 87.62 87 GLU A C 1
ATOM 643 O O . GLU A 1 87 ? -2.879 -3.487 -9.351 1.00 87.62 87 GLU A O 1
ATOM 648 N N . LYS A 1 88 ? -4.428 -1.862 -9.261 1.00 87.38 88 LYS A N 1
ATOM 649 C CA . LYS A 1 88 ? -4.173 -1.365 -10.623 1.00 87.38 88 LYS A CA 1
ATOM 650 C C . LYS A 1 88 ? -2.773 -0.770 -10.768 1.00 87.38 88 LYS A C 1
ATOM 652 O O . LYS A 1 88 ? -2.109 -1.057 -11.762 1.00 87.38 88 LYS A O 1
ATOM 657 N N . ALA A 1 89 ? -2.321 0.007 -9.784 1.00 87.00 89 ALA A N 1
ATOM 658 C CA . ALA A 1 89 ? -0.972 0.567 -9.752 1.00 87.00 89 ALA A CA 1
ATOM 659 C C . ALA A 1 89 ? 0.092 -0.540 -9.791 1.00 87.00 89 ALA A C 1
ATOM 661 O O . ALA A 1 89 ? 1.005 -0.501 -10.610 1.00 87.00 89 ALA A O 1
ATOM 662 N N . HIS A 1 90 ? -0.085 -1.578 -8.972 1.00 88.06 90 HIS A N 1
ATOM 663 C CA . HIS A 1 90 ? 0.814 -2.727 -8.913 1.00 88.06 90 HIS A CA 1
ATOM 664 C C . HIS A 1 90 ? 0.881 -3.483 -10.248 1.00 88.06 90 HIS A C 1
ATOM 666 O O . HIS A 1 90 ? 1.966 -3.805 -10.718 1.00 88.06 90 HIS A O 1
ATOM 672 N N . LEU A 1 91 ? -0.263 -3.718 -10.900 1.00 89.56 91 LEU A N 1
ATOM 673 C CA . LEU A 1 91 ? -0.317 -4.373 -12.214 1.00 89.56 91 LEU A CA 1
ATOM 674 C C . LEU A 1 91 ? 0.368 -3.552 -13.318 1.00 89.56 91 LEU A C 1
ATOM 676 O O . LEU A 1 91 ? 0.951 -4.115 -14.245 1.00 89.56 91 LEU A O 1
ATOM 680 N N . LEU A 1 92 ? 0.264 -2.223 -13.261 1.00 88.25 92 LEU A N 1
ATOM 681 C CA . LEU A 1 92 ? 0.925 -1.336 -14.218 1.00 88.25 92 LEU A CA 1
ATOM 682 C C . LEU A 1 92 ? 2.440 -1.313 -13.999 1.00 88.25 92 LEU A C 1
ATOM 684 O O . LEU A 1 92 ? 3.182 -1.442 -14.971 1.00 88.25 92 LEU A O 1
ATOM 688 N N . LEU A 1 93 ? 2.886 -1.269 -12.742 1.00 88.12 93 LEU A N 1
ATOM 689 C CA . LEU A 1 93 ? 4.299 -1.385 -12.382 1.00 88.12 93 LEU A CA 1
ATOM 690 C C . LEU A 1 93 ? 4.892 -2.729 -12.831 1.00 88.12 93 LEU A C 1
ATOM 692 O O . LEU A 1 93 ? 5.951 -2.766 -13.447 1.00 88.12 93 LEU A O 1
ATOM 696 N N . GLU A 1 94 ? 4.183 -3.832 -12.595 1.00 92.69 94 GLU A N 1
ATOM 697 C CA . GLU A 1 94 ? 4.556 -5.171 -13.064 1.00 92.69 94 GLU A CA 1
ATOM 698 C C . GLU A 1 94 ? 4.754 -5.224 -14.585 1.00 92.69 94 GLU A C 1
ATOM 700 O O . GLU A 1 94 ? 5.766 -5.732 -15.076 1.00 92.69 94 GLU A O 1
ATOM 705 N N . LYS A 1 95 ? 3.809 -4.656 -15.347 1.00 90.12 95 LYS A N 1
ATOM 706 C CA . LYS A 1 95 ? 3.908 -4.564 -16.811 1.00 90.12 95 LYS A CA 1
ATOM 707 C C . LYS A 1 95 ? 5.089 -3.706 -17.253 1.00 90.12 95 LYS A C 1
ATOM 709 O O . LYS A 1 95 ? 5.799 -4.099 -18.178 1.00 90.12 95 LYS A O 1
ATOM 714 N N . GLN A 1 96 ? 5.296 -2.560 -16.605 1.00 88.06 96 GLN A N 1
ATOM 715 C CA . GLN A 1 96 ? 6.403 -1.655 -16.901 1.00 88.06 96 GLN A CA 1
ATOM 716 C C . GLN A 1 96 ? 7.740 -2.362 -16.697 1.00 88.06 96 GLN A C 1
ATOM 718 O O . GLN A 1 96 ? 8.546 -2.438 -17.620 1.00 88.06 96 GLN A O 1
ATOM 723 N N . MET A 1 97 ? 7.946 -2.926 -15.512 1.00 91.19 97 MET A N 1
ATOM 724 C CA . MET A 1 97 ? 9.172 -3.625 -15.149 1.00 91.19 97 MET A CA 1
ATOM 725 C C . MET A 1 97 ? 9.430 -4.801 -16.098 1.00 91.19 97 MET A C 1
ATOM 727 O O . MET A 1 97 ? 10.551 -4.985 -16.560 1.00 91.19 97 MET A O 1
ATOM 731 N N . LYS A 1 98 ? 8.396 -5.569 -16.474 1.00 92.56 98 LYS A N 1
ATOM 732 C CA . LYS A 1 98 ? 8.550 -6.686 -17.422 1.00 92.56 98 LYS A CA 1
ATOM 733 C C . LYS A 1 98 ? 8.986 -6.219 -18.813 1.00 92.56 98 LYS A C 1
ATOM 735 O O . LYS A 1 98 ? 9.719 -6.929 -19.494 1.00 92.56 98 LYS A O 1
ATOM 740 N N . SER A 1 99 ? 8.522 -5.044 -19.241 1.00 88.38 99 SER A N 1
ATOM 741 C CA . SER A 1 99 ? 8.928 -4.445 -20.514 1.00 88.38 99 SER A CA 1
ATOM 742 C C . SER A 1 99 ? 10.336 -3.857 -20.461 1.00 88.38 99 SER A C 1
ATOM 744 O O . SER A 1 99 ? 11.034 -3.905 -21.470 1.00 88.38 99 SER A O 1
ATOM 746 N N . GLN A 1 100 ? 10.730 -3.268 -19.328 1.00 87.75 100 GLN A N 1
ATOM 747 C CA . GLN A 1 100 ? 12.057 -2.677 -19.142 1.00 87.75 100 GLN A CA 1
ATOM 748 C C . GLN A 1 100 ? 13.144 -3.747 -19.001 1.00 87.75 100 GLN A C 1
ATOM 750 O O . GLN A 1 100 ? 14.242 -3.557 -19.511 1.00 87.75 100 GLN A O 1
ATOM 755 N N . TYR A 1 101 ? 12.809 -4.887 -18.392 1.00 92.88 101 TYR A N 1
ATOM 756 C CA . TYR A 1 101 ? 13.752 -5.955 -18.071 1.00 92.88 101 TYR A CA 1
ATOM 757 C C . TYR A 1 101 ? 13.336 -7.291 -18.717 1.00 92.88 101 TYR A C 1
ATOM 759 O O . TYR A 1 101 ? 12.916 -8.228 -18.030 1.00 92.88 101 TYR A O 1
ATOM 767 N N . PRO A 1 102 ? 13.429 -7.425 -20.056 1.00 92.25 102 PRO A N 1
ATOM 768 C CA . PRO A 1 102 ? 12.943 -8.604 -20.783 1.00 92.25 102 PRO A CA 1
ATOM 769 C C . PRO A 1 102 ? 13.709 -9.894 -20.449 1.00 92.25 102 PRO A C 1
ATOM 771 O O . PRO A 1 102 ? 13.186 -10.995 -20.639 1.00 92.25 102 PRO A O 1
ATOM 774 N N . ASN A 1 103 ? 14.938 -9.760 -19.944 1.00 93.62 103 ASN A N 1
ATOM 775 C CA . ASN A 1 103 ? 15.796 -10.869 -19.530 1.00 93.62 103 ASN A CA 1
ATOM 776 C C . ASN A 1 103 ? 15.809 -11.081 -18.010 1.00 93.62 103 ASN A C 1
ATOM 778 O O . ASN A 1 103 ? 16.559 -11.937 -17.532 1.00 93.62 103 ASN A O 1
ATOM 782 N N . ALA A 1 104 ? 14.978 -10.346 -17.262 1.00 95.69 104 ALA A N 1
ATOM 783 C CA . ALA A 1 104 ? 14.877 -10.510 -15.824 1.00 95.69 104 ALA A CA 1
ATOM 784 C C . ALA A 1 104 ? 14.516 -11.946 -15.439 1.00 95.69 104 ALA A C 1
ATOM 786 O O . ALA A 1 104 ? 13.717 -12.649 -16.073 1.00 95.69 104 ALA A O 1
ATOM 787 N N . ARG A 1 105 ? 15.109 -12.363 -14.332 1.00 96.62 105 ARG A N 1
ATOM 788 C CA . ARG A 1 105 ? 14.941 -13.659 -13.695 1.00 96.62 105 ARG A CA 1
ATOM 789 C C . ARG A 1 105 ? 14.236 -13.476 -12.352 1.00 96.62 105 ARG A C 1
ATOM 791 O O . ARG A 1 105 ? 14.021 -12.357 -11.890 1.00 96.62 105 ARG A O 1
ATOM 798 N N . GLN A 1 106 ? 13.852 -14.574 -11.721 1.00 97.50 106 GLN A N 1
ATOM 799 C CA . GLN A 1 106 ? 13.298 -14.578 -10.370 1.00 97.50 106 GLN A CA 1
ATOM 800 C C . GLN A 1 106 ? 13.894 -15.722 -9.557 1.00 97.50 106 GLN A C 1
ATOM 802 O O . GLN A 1 106 ? 14.382 -16.703 -10.111 1.00 97.50 106 GLN A O 1
ATOM 807 N N . CYS A 1 107 ? 13.840 -15.615 -8.235 1.00 97.44 107 CYS A N 1
ATOM 808 C CA . CYS A 1 107 ? 14.270 -16.674 -7.337 1.00 97.44 107 CYS A CA 1
ATOM 809 C C . CYS A 1 107 ? 13.440 -17.949 -7.562 1.00 97.44 107 CYS A C 1
ATOM 811 O O . CYS A 1 107 ? 12.212 -17.913 -7.477 1.00 97.44 107 CYS A O 1
ATOM 813 N N . GLY A 1 108 ? 14.099 -19.092 -7.771 1.00 96.50 108 GLY A N 1
ATOM 814 C CA . GLY A 1 108 ? 13.429 -20.384 -7.943 1.00 96.50 108 GLY A CA 1
ATOM 815 C C . GLY A 1 108 ? 12.746 -20.913 -6.676 1.00 96.50 108 GLY A C 1
ATOM 816 O O . GLY A 1 108 ? 11.846 -21.739 -6.775 1.00 96.50 108 GLY A O 1
ATOM 817 N N . ARG A 1 109 ? 13.139 -20.421 -5.490 1.00 95.75 109 ARG A N 1
ATOM 818 C CA . ARG A 1 109 ? 12.584 -20.854 -4.196 1.00 95.75 109 ARG A CA 1
ATOM 819 C C . ARG A 1 109 ? 11.402 -20.009 -3.723 1.00 95.75 109 ARG A C 1
ATOM 821 O O . ARG A 1 109 ? 10.391 -20.566 -3.319 1.00 95.75 109 ARG A O 1
ATOM 828 N N . CYS A 1 110 ? 11.534 -18.680 -3.730 1.00 94.81 110 CYS A N 1
ATOM 829 C CA . CYS A 1 110 ? 10.510 -17.768 -3.195 1.00 94.81 110 CYS A CA 1
ATOM 830 C C . CYS A 1 110 ? 9.819 -16.901 -4.259 1.00 94.81 110 CYS A C 1
ATOM 832 O O . CYS A 1 110 ? 8.939 -16.115 -3.922 1.00 94.81 110 CYS A O 1
ATOM 834 N N . GLY A 1 111 ? 10.216 -17.002 -5.533 1.00 94.69 111 GLY A N 1
ATOM 835 C CA . GLY A 1 111 ? 9.600 -16.259 -6.636 1.00 94.69 111 GLY A CA 1
ATOM 836 C C . GLY A 1 111 ? 9.935 -14.767 -6.697 1.00 94.69 111 GLY A C 1
ATOM 837 O O . GLY A 1 111 ? 9.458 -14.092 -7.602 1.00 94.69 111 GLY A O 1
ATOM 838 N N . VAL A 1 112 ? 10.747 -14.239 -5.773 1.00 95.25 112 VAL A N 1
ATOM 839 C CA . VAL A 1 112 ? 11.139 -12.819 -5.759 1.00 95.25 112 VAL A CA 1
ATOM 840 C C . VAL A 1 112 ? 11.913 -12.453 -7.025 1.00 95.25 112 VAL A C 1
ATOM 842 O O . VAL A 1 112 ? 12.881 -13.126 -7.378 1.00 95.25 112 VAL A O 1
ATOM 845 N N . GLY A 1 113 ? 11.490 -11.376 -7.681 1.00 94.19 113 GLY A N 1
ATOM 846 C CA . GLY A 1 113 ? 12.089 -10.780 -8.874 1.00 94.19 113 GLY A CA 1
ATOM 847 C C . GLY A 1 113 ? 11.431 -9.422 -9.173 1.00 94.19 113 GLY A C 1
ATOM 848 O O . GLY A 1 113 ? 10.461 -9.075 -8.491 1.00 94.19 113 GLY A O 1
ATOM 849 N N . PRO A 1 114 ? 11.924 -8.658 -10.162 1.00 95.69 114 PRO A N 1
ATOM 850 C CA . PRO A 1 114 ? 12.963 -9.029 -11.127 1.00 95.69 114 PRO A CA 1
ATOM 851 C C . PRO A 1 114 ? 14.379 -9.057 -10.531 1.00 95.69 114 PRO A C 1
ATOM 853 O O . PRO A 1 114 ? 14.717 -8.255 -9.668 1.00 95.69 114 PRO A O 1
ATOM 856 N N . VAL A 1 115 ? 15.214 -9.977 -11.016 1.00 94.50 115 VAL A N 1
ATOM 857 C CA . VAL A 1 115 ? 16.664 -10.031 -10.771 1.00 94.50 115 VAL A CA 1
ATOM 858 C C . VAL A 1 115 ? 17.368 -10.054 -12.121 1.00 94.50 115 VAL A C 1
ATOM 860 O O . VAL A 1 115 ? 17.082 -10.922 -12.949 1.00 94.50 115 VAL A O 1
ATOM 863 N N . GLU A 1 116 ? 18.285 -9.121 -12.353 1.00 92.38 116 GLU A N 1
ATOM 864 C CA . GLU A 1 116 ? 19.117 -9.115 -13.554 1.00 92.38 116 GLU A CA 1
ATOM 865 C C . GLU A 1 116 ? 20.525 -9.610 -13.248 1.00 92.38 116 GLU A C 1
ATOM 867 O O . GLU A 1 116 ? 21.181 -9.169 -12.308 1.00 92.38 116 GLU A O 1
ATOM 872 N N . HIS A 1 117 ? 20.985 -10.544 -14.074 1.00 89.31 117 HIS A N 1
ATOM 873 C CA . HIS A 1 117 ? 22.335 -11.090 -14.035 1.00 89.31 117 HIS A CA 1
ATOM 874 C C . HIS A 1 117 ? 23.091 -10.630 -15.284 1.00 89.31 117 HIS A C 1
ATOM 876 O O . HIS A 1 117 ? 23.460 -11.442 -16.134 1.00 89.31 117 HIS A O 1
ATOM 882 N N . GLU A 1 118 ? 23.241 -9.314 -15.455 1.00 82.69 118 GLU A N 1
ATOM 883 C CA . GLU A 1 118 ? 23.916 -8.759 -16.629 1.00 82.69 118 GLU A CA 1
ATOM 884 C C . GLU A 1 118 ? 25.371 -9.249 -16.719 1.00 82.69 118 GLU A C 1
ATOM 886 O O . GLU A 1 118 ? 26.151 -9.158 -15.771 1.00 82.69 118 GLU A O 1
ATOM 891 N N . GLY A 1 119 ? 25.740 -9.797 -17.881 1.00 79.81 119 GLY A N 1
ATOM 892 C CA . GLY A 1 119 ? 27.128 -10.110 -18.233 1.00 79.81 119 GLY A CA 1
ATOM 893 C C . GLY A 1 119 ? 27.769 -11.322 -17.544 1.00 79.81 119 GLY A C 1
ATOM 894 O O . GLY A 1 119 ? 28.916 -11.628 -17.859 1.00 79.81 119 GLY A O 1
ATOM 895 N N . CYS A 1 120 ? 27.070 -12.039 -16.655 1.00 83.94 120 CYS A N 1
ATOM 896 C CA . CYS A 1 120 ? 27.643 -13.169 -15.909 1.00 83.94 120 CYS A CA 1
ATOM 897 C C . CYS A 1 120 ? 26.827 -14.456 -16.101 1.00 83.94 120 CYS A C 1
ATOM 899 O O . CYS A 1 120 ? 25.744 -14.609 -15.538 1.00 83.94 120 CYS A O 1
ATOM 901 N N . PHE A 1 121 ? 27.358 -15.413 -16.869 1.00 87.75 121 PHE A N 1
ATOM 902 C CA . PHE A 1 121 ? 26.745 -16.743 -17.009 1.00 87.75 121 PHE A CA 1
ATOM 903 C C . PHE A 1 121 ? 27.020 -17.647 -15.792 1.00 87.75 121 PHE A C 1
ATOM 905 O O . PHE A 1 121 ? 26.133 -18.404 -15.388 1.00 87.75 121 PHE A O 1
ATOM 912 N N . ASP A 1 122 ? 28.218 -17.536 -15.199 1.00 93.31 122 ASP A N 1
ATOM 913 C CA . ASP A 1 122 ? 28.617 -18.210 -13.955 1.00 93.31 122 ASP A CA 1
ATOM 914 C C . ASP A 1 122 ? 28.550 -17.217 -12.784 1.00 93.31 122 ASP A C 1
ATOM 916 O O . ASP A 1 122 ? 29.446 -16.395 -12.578 1.00 93.31 122 ASP A O 1
ATOM 920 N N . LEU A 1 123 ? 27.469 -17.291 -12.008 1.00 93.69 123 LEU A N 1
ATOM 921 C CA . LEU A 1 123 ? 27.229 -16.428 -10.850 1.00 93.69 123 LEU A CA 1
ATOM 922 C C . LEU A 1 123 ? 28.176 -16.739 -9.684 1.00 93.69 123 LEU A C 1
ATOM 924 O O . LEU A 1 123 ? 28.320 -15.903 -8.790 1.00 93.69 123 LEU A O 1
ATOM 928 N N . MET A 1 124 ? 28.841 -17.903 -9.688 1.00 95.44 124 MET A N 1
ATOM 929 C CA . MET A 1 124 ? 29.844 -18.249 -8.676 1.00 95.44 124 MET A CA 1
ATOM 930 C C . MET A 1 124 ? 31.100 -17.392 -8.808 1.00 95.44 124 MET A C 1
ATOM 932 O O . MET A 1 124 ? 31.731 -17.080 -7.804 1.00 95.44 124 MET A O 1
ATOM 936 N N . MET A 1 125 ? 31.447 -16.979 -10.030 1.00 94.00 125 MET A N 1
ATOM 937 C CA . MET A 1 125 ? 32.702 -16.278 -10.317 1.00 94.00 125 MET A CA 1
ATOM 938 C C . MET A 1 125 ? 32.846 -14.958 -9.542 1.00 94.00 125 MET A C 1
ATOM 940 O O . MET A 1 125 ? 33.960 -14.550 -9.217 1.00 94.00 125 MET A O 1
ATOM 944 N N . HIS A 1 126 ? 31.722 -14.314 -9.215 1.00 91.12 126 HIS A N 1
ATOM 945 C CA . HIS A 1 126 ? 31.682 -13.063 -8.455 1.00 91.12 126 HIS A CA 1
ATOM 946 C C . HIS A 1 126 ? 30.985 -13.191 -7.096 1.00 91.12 126 HIS A C 1
ATOM 948 O O . HIS A 1 126 ? 30.837 -12.191 -6.398 1.00 91.12 126 HIS A O 1
ATOM 954 N N . GLN A 1 127 ? 30.565 -14.391 -6.686 1.00 93.56 127 GLN A N 1
ATOM 955 C CA . GLN A 1 127 ? 29.915 -14.573 -5.391 1.00 93.56 127 GLN A CA 1
ATOM 956 C C . GLN A 1 127 ? 30.901 -14.270 -4.255 1.00 93.56 127 GLN A C 1
ATOM 958 O O . GLN A 1 127 ? 32.003 -14.810 -4.207 1.00 93.56 127 GLN A O 1
ATOM 963 N N . ASN A 1 128 ? 30.483 -13.421 -3.318 1.00 93.94 128 ASN A N 1
ATOM 964 C CA . ASN A 1 128 ? 31.277 -12.932 -2.190 1.00 93.94 128 ASN A CA 1
ATOM 965 C C . ASN A 1 128 ? 32.560 -12.183 -2.597 1.00 93.94 128 ASN A C 1
ATOM 967 O O . ASN A 1 128 ? 33.472 -12.024 -1.783 1.00 93.94 128 ASN A O 1
ATOM 971 N N . GLN A 1 129 ? 32.657 -11.716 -3.847 1.00 94.44 129 GLN A N 1
ATOM 972 C CA . GLN A 1 129 ? 33.784 -10.894 -4.263 1.00 94.44 129 GLN A CA 1
ATOM 973 C C . GLN A 1 129 ? 33.639 -9.490 -3.668 1.00 94.44 129 GLN A C 1
ATOM 975 O O . GLN A 1 129 ? 32.677 -8.775 -3.957 1.00 94.44 129 GLN A O 1
ATOM 980 N N . SER A 1 130 ? 34.630 -9.066 -2.889 1.00 95.69 130 SER A N 1
ATOM 981 C CA . SER A 1 130 ? 34.717 -7.692 -2.395 1.00 95.69 130 SER A CA 1
ATOM 982 C C . SER A 1 130 ? 35.306 -6.762 -3.460 1.00 95.69 130 SER A C 1
ATOM 984 O O . SER A 1 130 ? 36.373 -7.033 -4.014 1.00 95.69 130 SER A O 1
ATOM 986 N N . ARG A 1 131 ? 34.634 -5.639 -3.733 1.00 93.31 131 ARG A N 1
ATOM 987 C CA . ARG A 1 131 ? 35.140 -4.516 -4.540 1.00 93.31 131 ARG A CA 1
ATOM 988 C C . ARG A 1 131 ? 34.990 -3.223 -3.739 1.00 93.31 131 ARG A C 1
ATOM 990 O O . ARG A 1 131 ? 33.898 -2.670 -3.629 1.00 93.31 131 ARG A O 1
ATOM 997 N N . GLY A 1 132 ? 36.094 -2.748 -3.163 1.00 94.50 132 GLY A N 1
A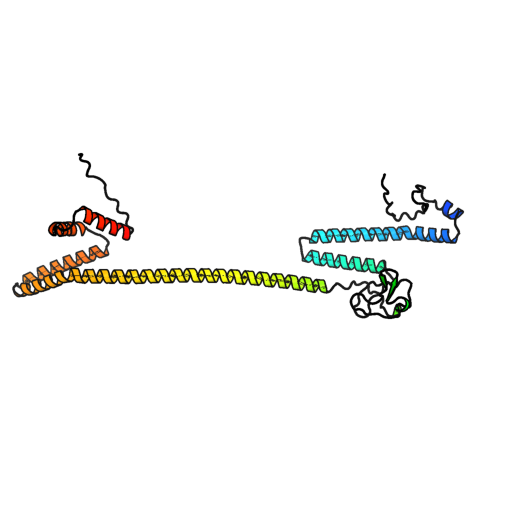TOM 998 C CA . GLY A 1 132 ? 36.074 -1.617 -2.234 1.00 94.50 132 GLY A CA 1
ATOM 999 C C . GLY A 1 132 ? 35.313 -1.971 -0.954 1.00 94.50 132 GLY A C 1
ATOM 1000 O O . GLY A 1 132 ? 35.635 -2.961 -0.304 1.00 94.50 132 GLY A O 1
ATOM 1001 N N . SER A 1 133 ? 34.298 -1.178 -0.607 1.00 95.31 133 SER A N 1
ATOM 1002 C CA . SER A 1 133 ? 33.426 -1.409 0.554 1.00 95.31 133 SER A CA 1
ATOM 1003 C C . SER A 1 133 ? 32.219 -2.313 0.271 1.00 95.31 133 SER A C 1
ATOM 1005 O O . SER A 1 133 ? 31.488 -2.647 1.201 1.00 95.31 133 SER A O 1
ATOM 1007 N N . ALA A 1 134 ? 31.986 -2.708 -0.985 1.00 93.44 134 ALA A N 1
ATOM 1008 C CA . ALA A 1 134 ? 30.852 -3.545 -1.369 1.00 93.44 134 ALA A CA 1
ATOM 1009 C C . ALA A 1 134 ? 31.271 -5.011 -1.556 1.00 93.44 134 ALA A C 1
ATOM 1011 O O . ALA A 1 134 ? 32.337 -5.297 -2.103 1.00 93.44 134 ALA A O 1
ATOM 1012 N N . CYS A 1 135 ? 30.406 -5.939 -1.143 1.00 94.44 135 CYS A N 1
ATOM 1013 C CA . CYS A 1 135 ? 30.538 -7.373 -1.395 1.00 94.44 135 CYS A CA 1
ATOM 1014 C C . CYS A 1 135 ? 29.433 -7.809 -2.360 1.00 94.44 135 CYS A C 1
ATOM 1016 O O . CYS A 1 135 ? 28.254 -7.545 -2.116 1.00 94.44 135 CYS A O 1
ATOM 1018 N N . ILE A 1 136 ? 29.809 -8.446 -3.468 1.00 92.62 136 ILE A N 1
ATOM 1019 C CA . ILE A 1 136 ? 28.851 -8.957 -4.449 1.00 92.62 136 ILE A CA 1
ATOM 1020 C C . ILE A 1 136 ? 28.186 -10.207 -3.865 1.00 92.62 136 ILE A C 1
ATOM 1022 O O . ILE A 1 136 ? 28.853 -11.200 -3.585 1.00 92.62 136 ILE A O 1
ATOM 1026 N N . ASN A 1 137 ? 26.864 -10.173 -3.699 1.00 94.25 137 ASN A N 1
ATOM 1027 C CA . ASN A 1 137 ? 26.073 -11.324 -3.281 1.00 94.25 137 ASN A CA 1
ATOM 1028 C C . ASN A 1 137 ? 24.971 -11.586 -4.313 1.00 94.25 137 ASN A C 1
ATOM 1030 O O . ASN A 1 137 ? 23.997 -10.842 -4.386 1.00 94.25 137 ASN A O 1
ATOM 1034 N N . ASN A 1 138 ? 25.130 -12.653 -5.094 1.00 94.25 138 ASN A N 1
ATOM 1035 C CA . ASN A 1 138 ? 24.176 -13.074 -6.118 1.00 94.25 138 ASN A CA 1
ATOM 1036 C C . ASN A 1 138 ? 23.067 -13.982 -5.550 1.00 94.25 138 ASN A C 1
ATOM 1038 O O . ASN A 1 138 ? 22.234 -14.479 -6.308 1.00 94.25 138 ASN A O 1
ATOM 1042 N N . ALA A 1 139 ? 23.047 -14.245 -4.237 1.00 96.19 139 ALA A N 1
ATOM 1043 C CA . ALA A 1 139 ? 21.962 -14.979 -3.598 1.00 96.19 139 ALA A CA 1
ATOM 1044 C C . ALA A 1 139 ? 20.684 -14.130 -3.523 1.00 96.19 139 ALA A C 1
ATOM 1046 O O . ALA A 1 139 ? 20.717 -12.903 -3.455 1.00 96.19 139 ALA A O 1
ATOM 1047 N N . CYS A 1 140 ? 19.530 -14.793 -3.492 1.00 95.69 140 CYS A N 1
ATOM 1048 C CA . CYS A 1 140 ? 18.242 -14.136 -3.331 1.00 95.69 140 CYS A CA 1
ATOM 1049 C C . CYS A 1 140 ? 18.216 -13.334 -2.016 1.00 95.69 140 CYS A C 1
ATOM 1051 O O . CYS A 1 140 ? 18.370 -13.938 -0.951 1.00 95.69 140 CYS A O 1
ATOM 1053 N N . PRO A 1 141 ? 17.922 -12.020 -2.050 1.00 92.06 141 PRO A N 1
ATOM 1054 C CA . PRO A 1 141 ? 17.954 -11.181 -0.852 1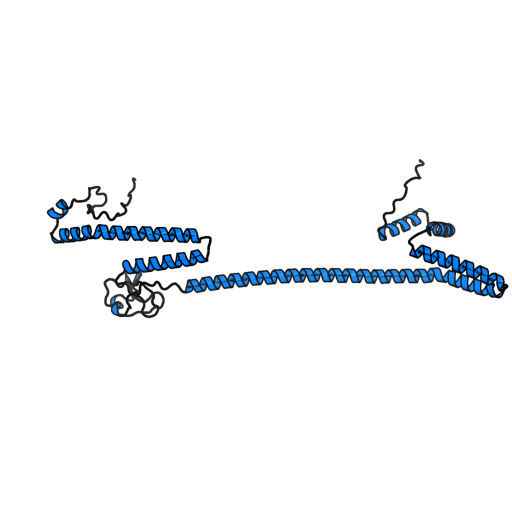.00 92.06 141 PRO A CA 1
ATOM 1055 C C . PRO A 1 141 ? 16.879 -11.559 0.173 1.00 92.06 141 PRO A C 1
ATOM 1057 O O . PRO A 1 141 ? 17.045 -11.288 1.356 1.00 92.06 141 PRO A O 1
ATOM 1060 N N . ARG A 1 142 ? 15.787 -12.213 -0.257 1.00 92.44 142 ARG A N 1
ATOM 1061 C CA . ARG A 1 142 ? 14.695 -12.615 0.642 1.00 92.44 142 ARG A CA 1
ATOM 1062 C C . ARG A 1 142 ? 14.951 -13.945 1.355 1.00 92.44 142 ARG A C 1
ATOM 1064 O O . ARG A 1 142 ? 14.606 -14.078 2.520 1.00 92.44 142 ARG A O 1
ATOM 1071 N N . CYS A 1 143 ? 15.500 -14.952 0.670 1.00 94.88 143 CYS A N 1
ATOM 1072 C CA . CYS A 1 143 ? 15.589 -16.317 1.222 1.00 94.88 143 CYS A CA 1
ATOM 1073 C C . CYS A 1 143 ? 16.984 -16.954 1.166 1.00 94.88 143 CYS A C 1
ATOM 1075 O O . CYS A 1 143 ? 17.125 -18.131 1.501 1.00 94.88 143 CYS A O 1
ATOM 1077 N N . GLY A 1 144 ? 17.995 -16.224 0.686 1.00 95.62 144 GLY A N 1
ATOM 1078 C CA . GLY A 1 144 ? 19.372 -16.705 0.551 1.00 95.62 144 GLY A CA 1
ATOM 1079 C C . GLY A 1 144 ? 19.574 -17.789 -0.512 1.00 95.62 144 GLY A C 1
ATOM 1080 O O . GLY A 1 144 ? 20.670 -18.323 -0.630 1.00 95.62 144 GLY A O 1
ATOM 1081 N N . TRP A 1 145 ? 18.541 -18.142 -1.286 1.00 97.38 145 TRP A N 1
ATOM 1082 C CA . TRP A 1 145 ? 18.675 -19.131 -2.354 1.00 97.38 145 TRP A CA 1
ATOM 1083 C C . TRP A 1 145 ? 19.636 -18.640 -3.433 1.00 97.38 145 TRP A C 1
ATOM 1085 O O . TRP A 1 145 ? 19.489 -17.529 -3.937 1.00 97.38 145 TRP A O 1
ATOM 1095 N N . PHE A 1 146 ? 20.576 -19.492 -3.812 1.00 97.00 146 PHE A N 1
ATOM 1096 C CA . PHE A 1 146 ? 21.574 -19.218 -4.829 1.00 97.00 14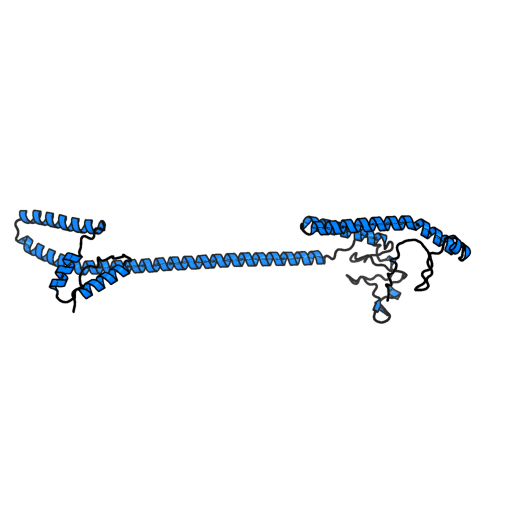6 PHE A CA 1
ATOM 1097 C C . PHE A 1 146 ? 21.665 -20.425 -5.761 1.00 97.00 146 PHE A C 1
ATOM 1099 O O . PHE A 1 146 ? 21.696 -21.565 -5.294 1.00 97.00 146 PHE A O 1
ATOM 1106 N N . SER A 1 147 ? 21.736 -20.163 -7.065 1.00 97.12 147 SER A N 1
ATOM 1107 C CA . SER A 1 147 ? 22.205 -21.145 -8.040 1.00 97.12 147 SER A CA 1
ATOM 1108 C C . SER A 1 147 ? 23.399 -20.588 -8.788 1.00 97.12 147 SER A C 1
ATOM 1110 O O . SER A 1 147 ? 23.442 -19.394 -9.091 1.00 97.12 147 SER A O 1
ATOM 1112 N N . ARG A 1 148 ? 24.350 -21.473 -9.092 1.00 96.75 148 ARG A N 1
ATOM 1113 C CA . ARG A 1 148 ? 25.594 -21.136 -9.783 1.00 96.75 148 ARG A CA 1
ATOM 1114 C C . ARG A 1 148 ? 25.340 -20.616 -11.190 1.00 96.75 148 ARG A C 1
ATOM 1116 O O . ARG A 1 148 ? 25.989 -19.665 -11.612 1.00 96.75 148 ARG A O 1
ATOM 1123 N N . GLU A 1 149 ? 24.420 -21.234 -11.917 1.00 96.38 149 GLU A N 1
ATOM 1124 C CA . GLU A 1 149 ? 24.195 -20.897 -13.314 1.00 96.38 149 GLU A CA 1
ATOM 1125 C C . GLU A 1 149 ? 22.989 -19.970 -13.448 1.00 96.38 149 GLU A C 1
ATOM 1127 O O . GLU A 1 149 ? 21.898 -20.249 -12.944 1.00 96.38 149 GLU A O 1
ATOM 1132 N N . ALA A 1 150 ? 23.149 -18.876 -14.197 1.00 95.00 150 ALA A N 1
ATOM 1133 C CA . ALA A 1 150 ? 22.067 -17.913 -14.410 1.00 95.00 150 ALA A CA 1
ATOM 1134 C C . ALA A 1 150 ? 20.831 -18.544 -15.088 1.00 95.00 150 ALA A C 1
ATOM 1136 O O . ALA A 1 150 ? 19.717 -18.032 -14.972 1.00 95.00 150 ALA A O 1
ATOM 1137 N N . LYS A 1 151 ? 21.003 -19.672 -15.795 1.00 95.62 151 LYS A N 1
ATOM 1138 C CA . LYS A 1 151 ? 19.903 -20.406 -16.435 1.00 95.62 151 LYS A CA 1
ATOM 1139 C C . LYS A 1 151 ? 18.964 -21.093 -15.439 1.00 95.62 151 LYS A C 1
ATOM 1141 O O . LYS A 1 151 ? 17.793 -21.247 -15.777 1.00 95.62 151 LYS A O 1
ATOM 1146 N N . ASP A 1 152 ? 19.461 -21.445 -14.253 1.00 96.81 152 ASP A N 1
ATOM 1147 C CA . ASP A 1 152 ? 18.691 -22.137 -13.212 1.00 96.81 152 ASP A CA 1
ATOM 1148 C C . ASP A 1 152 ? 17.713 -21.199 -12.506 1.00 96.81 152 ASP A C 1
ATOM 1150 O O . ASP A 1 152 ? 16.749 -21.640 -11.883 1.00 96.81 152 ASP A O 1
ATOM 1154 N N . TRP A 1 153 ? 17.943 -19.890 -12.612 1.00 97.25 153 TRP A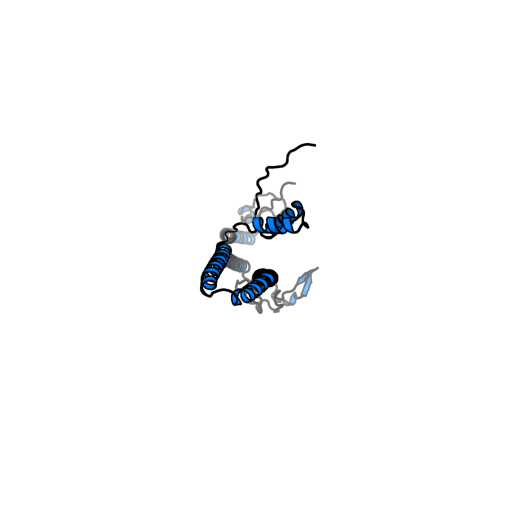 N 1
ATOM 1155 C CA . TRP A 1 153 ? 16.986 -18.883 -12.194 1.00 97.25 153 TRP A CA 1
ATOM 1156 C C . TRP A 1 153 ? 15.831 -18.853 -13.208 1.00 97.25 153 TRP A C 1
ATOM 1158 O O . TRP A 1 153 ? 16.063 -18.591 -14.394 1.00 97.25 153 TRP A O 1
ATOM 1168 N N . PRO A 1 154 ? 14.574 -19.118 -12.812 1.00 97.56 154 PRO A N 1
ATOM 1169 C CA . PRO A 1 154 ? 13.454 -19.037 -13.740 1.00 97.56 154 PRO A CA 1
ATOM 1170 C C . PRO A 1 154 ? 13.327 -17.638 -14.346 1.00 97.56 154 PRO A C 1
ATOM 1172 O O . PRO A 1 154 ? 13.623 -16.638 -13.689 1.00 97.56 154 PRO A O 1
ATOM 1175 N N . LYS A 1 155 ? 12.854 -17.549 -15.595 1.00 97.62 155 LYS A N 1
ATOM 1176 C CA . LYS A 1 155 ? 12.468 -16.253 -16.173 1.00 97.62 155 LYS A CA 1
ATOM 1177 C C . LYS A 1 155 ? 11.413 -15.604 -15.286 1.00 97.62 155 LYS A C 1
ATOM 1179 O O . LYS A 1 155 ? 10.495 -16.281 -14.818 1.00 97.62 155 LYS A O 1
ATOM 1184 N N . TRP A 1 156 ? 11.541 -14.301 -15.068 1.00 97.69 156 TRP A N 1
ATOM 1185 C CA . TRP A 1 156 ? 10.587 -13.581 -14.246 1.00 97.69 156 TRP A CA 1
ATOM 1186 C C . TRP A 1 156 ? 9.202 -13.618 -14.895 1.00 97.69 156 TRP A C 1
ATOM 1188 O O . TRP A 1 156 ? 9.020 -13.306 -16.075 1.00 97.69 156 TRP A O 1
ATOM 1198 N N . ASN A 1 157 ? 8.200 -14.021 -14.120 1.00 96.12 157 ASN A N 1
ATOM 1199 C CA . ASN A 1 157 ? 6.832 -14.142 -14.617 1.00 96.12 157 ASN A CA 1
ATOM 1200 C C . ASN A 1 157 ? 6.152 -12.771 -14.822 1.00 96.12 157 ASN A C 1
ATOM 1202 O O . ASN A 1 157 ? 5.114 -12.692 -15.491 1.00 96.12 157 ASN A O 1
ATOM 1206 N N . GLY A 1 158 ? 6.764 -11.690 -14.328 1.00 95.00 158 GLY A N 1
ATOM 1207 C CA . GLY A 1 158 ? 6.213 -10.340 -14.355 1.00 95.00 158 GLY A CA 1
ATOM 1208 C C . GLY A 1 158 ? 5.243 -10.061 -13.216 1.00 95.00 158 GLY A C 1
ATOM 1209 O O . GLY A 1 158 ? 4.419 -9.171 -13.357 1.00 95.00 158 GLY A O 1
ATOM 1210 N N . LYS A 1 159 ? 5.282 -10.845 -12.136 1.00 94.31 159 LYS A N 1
ATOM 1211 C CA . LYS A 1 159 ? 4.543 -10.576 -10.904 1.00 94.31 159 LYS A CA 1
ATOM 1212 C C . LYS A 1 159 ? 5.521 -10.169 -9.813 1.00 94.31 159 LYS A C 1
ATOM 1214 O O . LYS A 1 159 ? 6.515 -10.858 -9.582 1.00 94.31 159 LYS A O 1
ATOM 1219 N N . MET A 1 160 ? 5.238 -9.059 -9.149 1.00 91.25 160 MET A N 1
ATOM 1220 C CA . MET A 1 160 ? 5.978 -8.626 -7.969 1.00 91.25 160 MET A CA 1
ATOM 1221 C C . MET A 1 160 ? 5.439 -9.423 -6.783 1.00 91.25 160 MET A C 1
ATOM 1223 O O . MET A 1 160 ? 4.226 -9.492 -6.560 1.00 91.25 160 MET A O 1
ATOM 1227 N N . VAL A 1 161 ? 6.328 -10.078 -6.035 1.00 89.62 161 VAL A N 1
ATOM 1228 C CA . VAL A 1 161 ? 5.900 -10.766 -4.817 1.00 89.62 161 VAL A CA 1
ATOM 1229 C C . VAL A 1 161 ? 5.594 -9.692 -3.790 1.00 89.62 161 VAL A C 1
ATOM 1231 O O . VAL A 1 161 ? 6.522 -9.122 -3.221 1.00 89.62 161 VAL A O 1
ATOM 1234 N N . ARG A 1 162 ? 4.301 -9.429 -3.567 1.00 81.25 162 ARG A N 1
ATOM 1235 C CA . ARG A 1 162 ? 3.843 -8.541 -2.495 1.00 81.25 162 ARG A CA 1
ATOM 1236 C C . ARG A 1 162 ? 4.540 -8.969 -1.216 1.00 81.25 162 ARG A C 1
ATOM 1238 O O . ARG A 1 162 ? 4.552 -10.165 -0.913 1.00 81.25 162 ARG A O 1
ATOM 1245 N N . ASP A 1 163 ? 5.159 -8.023 -0.525 1.00 70.88 163 ASP A N 1
ATOM 1246 C CA . ASP A 1 163 ? 5.673 -8.286 0.806 1.00 70.88 163 ASP A CA 1
ATOM 1247 C C . ASP A 1 163 ? 4.470 -8.748 1.625 1.00 70.88 163 ASP A C 1
ATOM 1249 O O . ASP A 1 163 ? 3.525 -8.001 1.876 1.00 70.88 163 ASP A O 1
ATOM 1253 N N . GLU A 1 164 ? 4.425 -10.044 1.931 1.00 61.25 164 GLU A N 1
ATOM 1254 C CA . GLU A 1 164 ? 3.313 -10.624 2.682 1.00 61.25 164 GLU A CA 1
ATOM 1255 C C . GLU A 1 164 ? 3.222 -9.997 4.085 1.00 61.25 164 GLU A C 1
ATOM 1257 O O . GLU A 1 164 ? 2.173 -10.075 4.726 1.00 61.25 164 GLU A O 1
ATOM 1262 N N . ASP A 1 165 ? 4.273 -9.277 4.482 1.00 54.75 165 ASP A N 1
ATOM 1263 C CA . ASP A 1 165 ? 4.379 -8.382 5.626 1.00 54.75 165 ASP A CA 1
ATOM 1264 C C . ASP A 1 165 ? 3.331 -7.260 5.615 1.00 54.75 165 ASP A C 1
ATOM 1266 O O . ASP A 1 165 ? 2.876 -6.872 6.684 1.00 54.75 165 ASP A O 1
ATOM 1270 N N . GLU A 1 166 ? 2.833 -6.792 4.461 1.00 53.62 166 GLU A N 1
ATOM 1271 C CA . GLU A 1 166 ? 1.709 -5.839 4.455 1.00 53.62 166 GLU A CA 1
ATOM 1272 C C . GLU A 1 166 ? 0.436 -6.469 5.038 1.00 53.62 166 GLU A C 1
ATOM 1274 O O . GLU A 1 166 ? -0.301 -5.818 5.778 1.00 53.62 166 GLU A O 1
ATOM 1279 N N . ARG A 1 167 ? 0.195 -7.765 4.786 1.00 57.81 167 ARG A N 1
ATOM 1280 C CA . ARG A 1 167 ? -0.931 -8.485 5.409 1.00 57.81 167 ARG A CA 1
ATOM 1281 C C . ARG A 1 167 ? -0.681 -8.740 6.894 1.00 57.81 167 ARG A C 1
ATOM 1283 O O . ARG A 1 167 ? -1.639 -8.748 7.665 1.00 57.81 167 ARG A O 1
ATOM 1290 N N . GLY A 1 168 ? 0.581 -8.923 7.288 1.00 57.53 168 GLY A N 1
ATOM 1291 C CA . GLY A 1 168 ? 0.994 -9.013 8.689 1.00 57.53 168 GLY A CA 1
ATOM 1292 C C . GLY A 1 168 ? 0.720 -7.712 9.444 1.00 57.53 168 GLY A C 1
ATOM 1293 O O . GLY A 1 168 ? -0.001 -7.720 10.437 1.00 57.53 168 GLY A O 1
ATOM 1294 N N . LEU A 1 169 ? 1.189 -6.583 8.911 1.00 59.94 169 LEU A N 1
ATOM 1295 C CA . LEU A 1 169 ? 1.019 -5.254 9.499 1.00 59.94 169 LEU A CA 1
ATOM 1296 C C . LEU A 1 169 ? -0.451 -4.813 9.534 1.00 59.94 169 LEU A C 1
ATOM 1298 O O . LEU A 1 169 ? -0.908 -4.263 10.537 1.00 59.94 169 LEU A O 1
ATOM 1302 N N . GLU A 1 170 ? -1.230 -5.083 8.481 1.00 66.38 170 GLU A N 1
ATOM 1303 C CA . GLU A 1 170 ? -2.676 -4.824 8.492 1.00 66.38 170 GLU A CA 1
ATOM 1304 C C . GLU A 1 170 ? -3.406 -5.709 9.513 1.00 66.38 170 GLU A C 1
ATOM 1306 O O . GLU A 1 170 ? -4.307 -5.234 10.212 1.00 66.38 170 GLU A O 1
ATOM 1311 N N . GLY A 1 171 ? -3.004 -6.978 9.642 1.00 71.62 171 GLY A N 1
ATOM 1312 C CA . GLY A 1 171 ? -3.526 -7.899 10.651 1.00 71.62 171 GLY A CA 1
ATOM 1313 C C . GLY A 1 171 ? -3.213 -7.447 12.079 1.00 71.62 171 GLY A C 1
ATOM 1314 O O . GLY A 1 171 ? -4.101 -7.431 12.932 1.00 71.62 171 GLY A O 1
ATOM 1315 N N . GLU A 1 172 ? -1.983 -7.007 12.333 1.00 74.56 172 GLU A N 1
ATOM 1316 C CA . GLU A 1 172 ? -1.551 -6.468 13.624 1.00 74.56 172 GLU A CA 1
ATOM 1317 C C . GLU A 1 172 ? -2.267 -5.162 13.969 1.00 74.56 172 GLU A C 1
ATOM 1319 O O . GLU A 1 172 ? -2.769 -5.017 15.087 1.00 74.56 172 GLU A O 1
ATOM 1324 N N . ALA A 1 173 ? -2.385 -4.237 13.012 1.00 74.25 173 ALA A N 1
ATOM 1325 C CA . ALA A 1 173 ? -3.106 -2.982 13.195 1.00 74.25 173 ALA A CA 1
ATOM 1326 C C . ALA A 1 173 ? -4.599 -3.222 13.459 1.00 74.25 173 ALA A C 1
ATOM 1328 O O . ALA A 1 173 ? -5.194 -2.562 14.314 1.00 74.25 173 ALA A O 1
ATOM 1329 N N . ARG A 1 174 ? -5.216 -4.187 12.766 1.00 80.31 174 ARG A N 1
ATOM 1330 C CA . ARG A 1 174 ? -6.593 -4.610 13.040 1.00 80.31 174 ARG A CA 1
ATOM 1331 C C . ARG A 1 174 ? -6.718 -5.209 14.441 1.00 80.31 174 ARG A C 1
ATOM 1333 O O . ARG A 1 174 ? -7.587 -4.789 15.199 1.00 80.31 174 ARG A O 1
ATOM 1340 N N . GLY A 1 175 ? -5.818 -6.116 14.815 1.00 84.00 175 GLY A N 1
ATOM 1341 C CA . GLY A 1 175 ? -5.793 -6.707 16.151 1.00 84.00 175 GLY A CA 1
ATOM 1342 C C . GLY A 1 175 ? -5.526 -5.680 17.258 1.00 84.00 175 GLY A C 1
ATOM 1343 O O . GLY A 1 175 ? -6.009 -5.831 18.378 1.00 84.00 175 GLY A O 1
ATOM 1344 N N . ALA A 1 176 ? -4.771 -4.614 16.985 1.00 85.38 176 ALA A N 1
ATOM 1345 C CA . ALA A 1 176 ? -4.586 -3.499 17.912 1.00 85.38 176 ALA A CA 1
ATOM 1346 C C . ALA A 1 176 ? -5.894 -2.717 18.125 1.00 85.38 176 ALA A C 1
ATOM 1348 O O . ALA A 1 176 ? -6.292 -2.533 19.273 1.00 85.38 176 ALA A O 1
ATOM 1349 N N . ARG A 1 177 ? -6.604 -2.360 17.044 1.00 90.69 177 ARG A N 1
ATOM 1350 C CA . ARG A 1 177 ? -7.906 -1.668 17.123 1.00 90.69 177 ARG A CA 1
ATOM 1351 C C . ARG A 1 177 ? -8.967 -2.503 17.833 1.00 90.69 177 ARG A C 1
ATOM 1353 O O . ARG A 1 177 ? -9.683 -1.983 18.677 1.00 90.69 177 ARG A O 1
ATOM 1360 N N . GLU A 1 178 ? -9.044 -3.802 17.544 1.00 92.50 178 GLU A N 1
ATOM 1361 C CA . GLU A 1 178 ? -9.988 -4.708 18.215 1.00 92.50 178 GLU A CA 1
ATOM 1362 C C . GLU A 1 178 ? -9.693 -4.812 19.724 1.00 92.50 178 GLU A C 1
ATOM 1364 O O . GLU A 1 178 ? -10.613 -4.800 20.544 1.00 92.50 178 GLU A O 1
ATOM 1369 N N . ARG A 1 179 ? -8.412 -4.843 20.122 1.00 95.25 179 ARG A N 1
ATOM 1370 C CA . ARG A 1 179 ? -8.009 -4.819 21.540 1.00 95.25 179 ARG A CA 1
ATOM 1371 C C . ARG A 1 179 ? -8.325 -3.488 22.219 1.00 95.25 179 ARG A C 1
ATOM 1373 O O . ARG A 1 179 ? -8.706 -3.490 23.386 1.00 95.25 179 ARG A O 1
ATOM 1380 N N . GLU A 1 180 ? -8.162 -2.372 21.521 1.00 95.62 180 GLU A N 1
ATOM 1381 C CA . GLU A 1 180 ? -8.505 -1.042 22.027 1.00 95.62 180 GLU A CA 1
ATOM 1382 C C . GLU A 1 180 ? -10.016 -0.884 22.215 1.00 95.62 180 GLU A C 1
ATOM 1384 O O . GLU A 1 180 ? -10.456 -0.578 23.320 1.00 95.62 180 GLU A O 1
ATOM 1389 N N . GLN A 1 181 ? -10.813 -1.234 21.203 1.00 95.56 181 GLN A N 1
ATOM 1390 C CA . GLN A 1 181 ? -12.274 -1.218 21.282 1.00 95.56 181 GLN A CA 1
ATOM 1391 C C . GLN A 1 181 ? -12.791 -2.121 22.411 1.00 95.56 181 GLN A C 1
ATOM 1393 O O . GLN A 1 181 ? -13.691 -1.741 23.159 1.00 95.56 181 GLN A O 1
ATOM 1398 N N . LYS A 1 182 ? -12.191 -3.304 22.592 1.00 97.38 182 LYS A N 1
ATOM 1399 C CA . LYS A 1 182 ? -12.522 -4.189 23.715 1.00 97.38 182 LYS A CA 1
ATOM 1400 C C . LYS A 1 182 ? -12.241 -3.526 25.068 1.00 97.38 182 LYS A C 1
ATOM 1402 O O . LYS A 1 182 ? -13.086 -3.591 25.955 1.00 97.38 182 LYS A O 1
ATOM 1407 N N . ARG A 1 183 ? -11.100 -2.844 25.220 1.00 97.62 183 ARG A N 1
ATOM 1408 C CA . ARG A 1 183 ? -10.763 -2.098 26.448 1.00 97.62 183 ARG A CA 1
ATOM 1409 C C . ARG A 1 183 ? -11.722 -0.937 26.698 1.00 97.62 183 ARG A C 1
ATOM 1411 O O . ARG A 1 183 ? -12.024 -0.655 27.853 1.00 97.62 183 ARG A O 1
ATOM 1418 N N . GLU A 1 184 ? -12.186 -0.254 25.657 1.00 97.50 184 GLU A N 1
ATOM 1419 C CA . GLU A 1 184 ? -13.187 0.811 25.788 1.00 97.50 184 GLU A CA 1
ATOM 1420 C C . GLU A 1 184 ? -14.537 0.269 26.259 1.00 97.50 184 GLU A C 1
ATOM 1422 O O . GLU A 1 184 ? -15.123 0.827 27.186 1.00 97.50 184 GLU A O 1
ATOM 1427 N N . ILE A 1 185 ? -14.990 -0.852 25.690 1.00 96.00 185 ILE A N 1
ATOM 1428 C CA . ILE A 1 185 ? -16.217 -1.534 26.122 1.00 96.00 185 ILE A CA 1
ATOM 1429 C C . ILE A 1 185 ? -16.093 -1.970 27.588 1.00 96.00 185 ILE A C 1
ATOM 1431 O O . ILE A 1 185 ? -16.956 -1.634 28.395 1.00 96.00 185 ILE A O 1
ATOM 1435 N N . GLU A 1 186 ? -14.990 -2.624 27.964 1.00 97.94 186 GLU A N 1
ATOM 1436 C CA . GLU A 1 186 ? -14.737 -3.051 29.348 1.00 97.94 186 GLU A CA 1
ATOM 1437 C C . GLU A 1 186 ? -14.692 -1.860 30.325 1.00 97.94 186 GLU A C 1
ATOM 1439 O O . GLU A 1 186 ? -15.224 -1.939 31.434 1.00 97.94 186 GLU A O 1
ATOM 1444 N N . ARG A 1 187 ? -14.101 -0.724 29.923 1.00 98.19 187 ARG A N 1
ATOM 1445 C CA . ARG A 1 187 ? -14.098 0.513 30.727 1.00 98.19 187 ARG A CA 1
ATOM 1446 C C . ARG A 1 187 ? -15.505 1.077 30.908 1.00 98.19 187 ARG A C 1
ATOM 1448 O O . ARG A 1 187 ? -15.866 1.425 32.031 1.00 98.19 187 ARG A O 1
ATOM 1455 N N . ALA A 1 188 ? -16.298 1.131 29.839 1.00 97.50 188 ALA A N 1
ATOM 1456 C CA . ALA A 1 188 ? -17.673 1.618 29.885 1.00 97.50 188 ALA A CA 1
ATOM 1457 C C . ALA A 1 188 ? -18.575 0.713 30.744 1.00 97.50 188 ALA A C 1
ATOM 1459 O O . ALA A 1 188 ? -19.419 1.197 31.499 1.00 97.50 188 ALA A O 1
ATOM 1460 N N . GLU A 1 189 ? -18.387 -0.606 30.676 1.00 98.25 189 GLU A N 1
ATOM 1461 C CA . GLU A 1 189 ? -19.096 -1.565 31.529 1.00 98.25 189 GLU A CA 1
ATOM 1462 C C . GLU A 1 189 ? -18.696 -1.427 33.002 1.00 98.25 189 GLU A C 1
ATOM 1464 O O . GLU A 1 189 ? -19.563 -1.412 33.880 1.00 98.25 189 GLU A O 1
ATOM 1469 N N . ALA A 1 190 ? -17.403 -1.249 33.287 1.00 98.00 190 ALA A N 1
ATOM 1470 C CA . ALA A 1 190 ? -16.914 -1.018 34.643 1.00 98.00 190 ALA A CA 1
ATOM 1471 C C . ALA A 1 190 ? -17.449 0.295 35.243 1.00 98.00 190 ALA A C 1
ATOM 1473 O O . ALA A 1 190 ? -17.770 0.346 36.433 1.00 98.00 190 ALA A O 1
ATOM 1474 N N . GLU A 1 191 ? -17.577 1.352 34.439 1.00 98.25 191 GLU A N 1
ATOM 1475 C CA . GLU A 1 191 ? -18.168 2.623 34.867 1.00 98.25 191 GLU A CA 1
ATOM 1476 C C . GLU A 1 191 ? -19.654 2.467 35.215 1.00 98.25 191 GLU A C 1
ATOM 1478 O O . GLU A 1 191 ? -20.061 2.816 36.328 1.00 98.25 191 GLU A O 1
ATOM 1483 N N . LYS A 1 192 ? -20.438 1.829 34.336 1.00 98.38 192 LYS A N 1
ATOM 1484 C CA . LYS A 1 192 ? -21.854 1.510 34.597 1.00 98.38 192 LYS A CA 1
ATOM 1485 C C . LYS A 1 192 ? -22.031 0.656 35.854 1.00 98.38 192 LYS A C 1
ATOM 1487 O O . LYS A 1 192 ? -22.947 0.886 36.646 1.00 98.38 192 LYS A O 1
ATOM 1492 N N . ALA A 1 193 ? -21.147 -0.317 36.078 1.00 98.06 193 ALA A N 1
ATOM 1493 C CA . ALA A 1 193 ? -21.173 -1.144 37.282 1.00 98.06 193 ALA A CA 1
ATOM 1494 C C . ALA A 1 193 ? -20.911 -0.318 38.554 1.00 98.06 193 ALA A C 1
ATOM 1496 O O . ALA A 1 193 ? -21.611 -0.487 39.555 1.00 98.06 193 ALA A O 1
ATOM 1497 N N . ARG A 1 194 ? -19.949 0.615 38.521 1.00 98.31 194 ARG A N 1
ATOM 1498 C CA . ARG A 1 194 ? -19.660 1.524 39.646 1.00 98.31 194 ARG A CA 1
ATOM 1499 C C . ARG A 1 194 ? -20.831 2.453 39.949 1.00 98.31 194 ARG A C 1
ATOM 1501 O O . ARG A 1 194 ? -21.139 2.668 41.121 1.00 98.31 194 ARG A O 1
ATOM 1508 N N . GLU A 1 195 ? -21.491 2.982 38.925 1.00 98.38 195 GLU A N 1
ATOM 1509 C CA . GLU A 1 195 ? -22.681 3.819 39.090 1.00 98.38 195 GLU A CA 1
ATOM 1510 C C . GLU A 1 195 ? -23.830 3.037 39.740 1.00 98.38 195 GLU A C 1
ATOM 1512 O O . GLU A 1 195 ? -24.393 3.480 40.742 1.00 98.38 195 GLU A O 1
ATOM 1517 N N . LYS A 1 196 ? -24.096 1.815 39.261 1.00 98.38 196 LYS A N 1
ATOM 1518 C CA . LYS A 1 196 ? -25.107 0.928 39.851 1.00 98.38 196 LYS A CA 1
ATOM 1519 C C . LYS A 1 196 ? -24.821 0.621 41.324 1.00 98.38 196 LYS A C 1
ATOM 1521 O O . LYS A 1 196 ? -25.736 0.661 42.143 1.00 98.38 196 LYS A O 1
ATOM 1526 N N . MET A 1 197 ? -23.561 0.360 41.680 1.00 97.88 197 MET A N 1
ATOM 1527 C CA . MET A 1 197 ? -23.157 0.130 43.074 1.00 97.88 197 MET A CA 1
ATOM 1528 C C . MET A 1 197 ? -23.362 1.372 43.952 1.00 97.88 197 MET A C 1
ATOM 1530 O O . MET A 1 197 ? -23.810 1.249 45.092 1.00 97.88 197 MET A O 1
ATOM 1534 N N . ARG A 1 198 ? -23.081 2.574 43.430 1.00 98.31 198 ARG A N 1
ATOM 1535 C CA . ARG A 1 198 ? -23.341 3.837 44.143 1.00 98.31 198 ARG A CA 1
ATOM 1536 C C . ARG A 1 198 ? -24.831 4.050 44.392 1.00 98.31 198 ARG A C 1
ATOM 1538 O O . ARG A 1 198 ? -25.203 4.461 45.488 1.00 98.31 198 ARG A O 1
ATOM 1545 N N . GLU A 1 199 ? -25.679 3.753 43.413 1.00 98.19 199 GLU A N 1
ATOM 1546 C CA . GLU A 1 199 ? -27.126 3.916 43.569 1.00 98.19 199 GLU A CA 1
ATOM 1547 C C . GLU A 1 199 ? -27.714 2.896 44.552 1.00 98.19 199 GLU A C 1
ATOM 1549 O O . GLU A 1 199 ? -28.496 3.260 45.430 1.00 98.19 199 GLU A O 1
ATOM 1554 N N . GLN A 1 200 ? -27.252 1.643 44.506 1.00 97.56 200 GLN A N 1
ATOM 1555 C CA . GLN A 1 200 ? -27.614 0.634 45.505 1.00 97.56 200 GLN A CA 1
ATOM 1556 C C . GLN A 1 200 ? -27.178 1.035 46.921 1.00 97.56 200 GLN A C 1
ATOM 1558 O O . GLN A 1 200 ? -27.925 0.827 47.876 1.00 97.56 200 GLN A O 1
ATOM 1563 N N . ALA A 1 201 ? -25.997 1.641 47.078 1.00 98.00 201 ALA A N 1
ATOM 1564 C CA . ALA A 1 201 ? -25.542 2.146 48.372 1.00 98.00 201 ALA A CA 1
ATOM 1565 C C . ALA A 1 201 ? -26.446 3.275 48.896 1.00 98.00 201 ALA A C 1
ATOM 1567 O O . ALA A 1 201 ? -26.852 3.241 50.056 1.00 98.00 201 ALA A O 1
ATOM 1568 N N . LYS A 1 202 ? -26.839 4.227 48.036 1.00 98.06 202 LYS A N 1
ATOM 1569 C CA . LYS A 1 202 ? -27.803 5.281 48.398 1.00 98.06 202 LYS A CA 1
ATOM 1570 C C . LYS A 1 202 ? -29.170 4.714 48.783 1.00 98.06 202 LYS A C 1
ATOM 1572 O O . LYS A 1 202 ? -29.798 5.228 49.704 1.00 98.06 202 LYS A O 1
ATOM 1577 N N . GLN A 1 203 ? -29.643 3.675 48.094 1.00 96.75 203 GLN A N 1
ATOM 1578 C CA . GLN A 1 203 ? -30.905 3.013 48.437 1.00 96.75 203 GLN A CA 1
ATOM 1579 C C . GLN A 1 203 ? -30.837 2.351 49.817 1.00 96.75 203 GLN A C 1
ATOM 1581 O O . GLN A 1 203 ? -31.720 2.584 50.638 1.00 96.75 203 GLN A O 1
ATOM 1586 N N . ARG A 1 204 ? -29.759 1.613 50.110 1.00 97.81 204 ARG A N 1
ATOM 1587 C CA . ARG A 1 204 ? -29.540 1.005 51.434 1.00 97.81 204 ARG A CA 1
ATOM 1588 C C . ARG A 1 204 ? -29.463 2.046 52.547 1.00 97.81 204 ARG A C 1
ATOM 1590 O O . ARG A 1 204 ? -30.011 1.829 53.622 1.00 97.81 204 ARG A O 1
ATOM 1597 N N . GLU A 1 205 ? -28.825 3.181 52.280 1.00 97.81 205 GLU A N 1
ATOM 1598 C CA . GLU A 1 205 ? -28.756 4.294 53.227 1.00 97.81 205 GLU A CA 1
ATOM 1599 C C . GLU A 1 205 ? -30.144 4.883 53.514 1.00 97.81 205 GLU A C 1
ATOM 1601 O O . GLU A 1 205 ? -30.527 5.036 54.672 1.00 97.81 205 GLU A O 1
ATOM 1606 N N . LYS A 1 206 ? -30.946 5.135 52.470 1.00 96.12 206 LYS A N 1
ATOM 1607 C CA . LYS A 1 206 ? -32.337 5.593 52.624 1.00 96.12 206 LYS A CA 1
ATOM 1608 C C . LYS A 1 206 ? -33.181 4.602 53.427 1.00 96.12 206 LYS A C 1
ATOM 1610 O O . LYS A 1 206 ? -33.986 5.017 54.257 1.00 96.12 206 LYS A O 1
ATOM 1615 N N . GLU A 1 207 ? -33.009 3.302 53.195 1.00 95.94 207 GLU A N 1
ATOM 1616 C CA . GLU A 1 207 ? -33.699 2.261 53.961 1.00 95.94 207 GLU A CA 1
ATOM 1617 C C . GLU A 1 207 ? -33.262 2.226 55.428 1.00 95.94 207 GLU A C 1
ATOM 1619 O O . GLU A 1 207 ? -34.114 2.055 56.299 1.00 95.94 207 GLU A O 1
ATOM 1624 N N . ARG A 1 208 ? -31.967 2.421 55.714 1.00 97.31 208 ARG A N 1
ATOM 1625 C CA . ARG A 1 208 ? -31.450 2.522 57.086 1.00 97.31 208 ARG A CA 1
ATOM 1626 C C . ARG A 1 208 ? -32.082 3.699 57.823 1.00 97.31 208 ARG A C 1
ATOM 1628 O O . ARG A 1 208 ? -32.702 3.487 58.860 1.00 97.31 208 ARG A O 1
ATOM 1635 N N . VAL A 1 209 ? -32.020 4.896 57.240 1.00 95.38 209 VAL A N 1
ATOM 1636 C CA . VAL A 1 209 ? -32.621 6.110 57.820 1.00 95.38 209 VAL A CA 1
ATOM 1637 C C . VAL A 1 209 ? -34.128 5.934 58.028 1.00 95.38 209 VAL A C 1
ATOM 1639 O O . VAL A 1 209 ? -34.666 6.329 59.059 1.00 95.38 209 VAL A O 1
ATOM 1642 N N . ARG A 1 210 ? -34.832 5.288 57.086 1.00 93.50 210 ARG A N 1
ATOM 1643 C CA . ARG A 1 210 ? -36.265 4.988 57.233 1.00 93.50 210 ARG A CA 1
ATOM 1644 C C . ARG A 1 210 ? -36.548 4.069 58.425 1.00 93.50 210 ARG A C 1
ATOM 1646 O O . ARG A 1 210 ? -37.545 4.284 59.109 1.00 93.50 210 ARG A O 1
ATOM 1653 N N . LYS A 1 211 ? -35.714 3.052 58.668 1.00 93.00 211 LYS A N 1
ATOM 1654 C CA . LYS A 1 211 ? -35.861 2.151 59.824 1.00 93.00 211 LYS A CA 1
ATOM 1655 C C . LYS A 1 211 ? -35.622 2.888 61.140 1.00 93.00 211 LYS A C 1
ATOM 1657 O O . LYS A 1 211 ? -36.466 2.795 62.022 1.00 93.00 211 LYS A O 1
ATOM 1662 N N . GLU A 1 212 ? -34.553 3.677 61.226 1.00 93.75 212 GLU A N 1
ATOM 1663 C CA . GLU A 1 212 ? -34.252 4.498 62.409 1.00 93.75 212 GLU A CA 1
ATOM 1664 C C . GLU A 1 212 ? -35.391 5.482 62.714 1.00 93.75 212 GLU A C 1
ATOM 1666 O O . GLU A 1 212 ? -35.818 5.611 63.859 1.00 93.75 212 GLU A O 1
ATOM 1671 N N . LEU A 1 213 ? -35.961 6.118 61.685 1.00 93.00 213 LEU A N 1
ATOM 1672 C CA . LEU A 1 213 ? -37.104 7.017 61.849 1.00 93.00 213 LEU A CA 1
ATOM 1673 C C . LEU A 1 213 ? -38.345 6.293 62.398 1.00 93.00 213 LEU A C 1
ATOM 1675 O O . LEU A 1 213 ? -39.046 6.838 63.253 1.00 93.00 213 LEU A O 1
ATOM 1679 N N . ILE A 1 214 ? -38.621 5.072 61.923 1.00 88.38 214 ILE A N 1
ATOM 1680 C CA . ILE A 1 214 ? -39.726 4.242 62.428 1.00 88.38 214 ILE A CA 1
ATOM 1681 C C . ILE A 1 214 ? -39.484 3.863 63.891 1.00 88.38 214 ILE A C 1
ATOM 1683 O O . ILE A 1 214 ? -40.400 3.989 64.699 1.00 88.38 214 ILE A O 1
ATOM 1687 N N . GLU A 1 215 ? -38.269 3.446 64.249 1.00 91.12 215 GLU A N 1
ATOM 1688 C CA . GLU A 1 215 ? -37.916 3.099 65.630 1.00 91.12 215 GLU A CA 1
ATOM 1689 C C . GLU A 1 215 ? -38.085 4.297 66.569 1.00 91.12 215 GLU A C 1
ATOM 1691 O O . GLU A 1 215 ? -38.784 4.186 67.576 1.00 91.12 215 GLU A O 1
ATOM 1696 N N . VAL A 1 216 ? -37.545 5.467 66.211 1.00 90.81 216 VAL A N 1
ATOM 1697 C CA . VAL A 1 216 ? -37.711 6.704 66.994 1.00 90.81 216 VAL A CA 1
ATOM 1698 C C . VAL A 1 216 ? -39.188 7.081 67.135 1.00 90.81 216 VAL A C 1
ATOM 1700 O O . VAL A 1 216 ? -39.630 7.437 68.228 1.00 90.81 216 VAL A O 1
ATOM 1703 N N . SER A 1 217 ? -39.977 6.951 66.064 1.00 83.12 217 SER A N 1
ATOM 1704 C CA . SER A 1 217 ? -41.420 7.230 66.098 1.00 83.12 217 SER A CA 1
ATOM 1705 C C . SER A 1 217 ? -42.175 6.259 67.012 1.00 83.12 217 SER A C 1
ATOM 1707 O O . SER A 1 217 ? -43.055 6.680 67.760 1.00 83.12 217 SER A O 1
ATOM 1709 N N . LEU A 1 218 ? -41.819 4.970 67.001 1.00 87.00 218 LEU A N 1
ATOM 1710 C CA . LEU A 1 218 ? -42.397 3.966 67.898 1.00 87.00 218 LEU A CA 1
ATOM 1711 C C . LEU A 1 218 ? -42.024 4.232 69.361 1.00 87.00 218 LEU A C 1
ATOM 1713 O O . LEU A 1 218 ? -42.895 4.153 70.226 1.00 87.00 218 LEU A O 1
ATOM 1717 N N . PHE A 1 219 ? -40.772 4.599 69.648 1.00 86.75 219 PHE A N 1
ATOM 1718 C CA . PHE A 1 219 ? -40.351 4.996 70.996 1.00 86.75 219 PHE A CA 1
ATOM 1719 C C . PHE A 1 219 ? -41.098 6.239 71.487 1.00 86.75 219 PHE A C 1
ATOM 1721 O O . PHE A 1 219 ? -41.562 6.257 72.628 1.00 86.75 219 PHE A O 1
ATOM 1728 N N . ALA A 1 220 ? -41.276 7.248 70.631 1.00 85.00 220 ALA A N 1
ATOM 1729 C CA . ALA A 1 220 ? -42.047 8.443 70.961 1.00 85.00 220 ALA A CA 1
ATOM 1730 C C . ALA A 1 220 ? -43.526 8.116 71.232 1.00 85.00 220 ALA A C 1
ATOM 1732 O O . ALA A 1 220 ? -44.083 8.586 72.223 1.00 85.00 220 ALA A O 1
ATOM 1733 N N . LEU A 1 221 ? -44.147 7.263 70.407 1.00 82.00 221 LEU A N 1
ATOM 1734 C CA . LEU A 1 221 ? -45.521 6.794 70.613 1.00 82.00 221 LEU A CA 1
ATOM 1735 C C . LEU A 1 221 ? -45.668 5.996 71.911 1.00 82.00 221 LEU A C 1
ATOM 1737 O O . LEU A 1 221 ? -46.620 6.224 72.652 1.00 82.00 221 LEU A O 1
ATOM 1741 N N . MET A 1 222 ? -44.731 5.099 72.228 1.00 78.31 222 MET A N 1
ATOM 1742 C CA . MET A 1 222 ? -44.748 4.374 73.502 1.00 78.31 222 MET A CA 1
ATOM 1743 C C . MET A 1 222 ? -44.570 5.317 74.694 1.00 78.31 222 MET A C 1
ATOM 1745 O O . MET A 1 222 ? -45.307 5.198 75.668 1.00 78.31 222 MET A O 1
ATOM 1749 N N . GLY A 1 223 ? -43.652 6.284 74.614 1.00 79.06 223 GLY A N 1
ATOM 1750 C CA . GLY A 1 223 ? -43.482 7.307 75.648 1.00 79.06 223 GLY A CA 1
ATOM 1751 C C . GLY A 1 223 ? -44.754 8.128 75.858 1.00 79.06 223 GLY A C 1
ATOM 1752 O O . GLY A 1 223 ? -45.182 8.326 76.994 1.00 79.06 223 GLY A O 1
ATOM 1753 N N . PHE A 1 224 ? -45.416 8.526 74.768 1.00 77.38 224 PHE A N 1
ATOM 1754 C CA . PHE A 1 224 ? -46.712 9.197 74.819 1.00 77.38 224 PHE A CA 1
ATOM 1755 C C . PHE A 1 224 ? -47.771 8.310 75.484 1.00 77.38 224 PHE A C 1
ATOM 1757 O O . PHE A 1 224 ? -4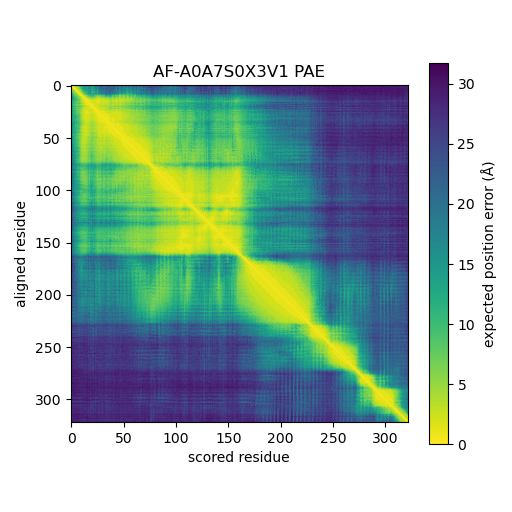8.449 8.749 76.407 1.00 77.38 224 PHE A O 1
ATOM 1764 N N . LEU A 1 225 ? -47.876 7.039 75.089 1.00 75.31 225 LEU A N 1
ATOM 1765 C CA . LEU A 1 225 ? -48.814 6.103 75.704 1.00 75.31 225 LEU A CA 1
ATOM 1766 C C . LEU A 1 225 ? -48.542 5.908 77.198 1.00 75.31 225 LEU A C 1
ATOM 1768 O O . LEU A 1 225 ? -49.499 5.842 77.953 1.00 75.31 225 LEU A O 1
ATOM 1772 N N . VAL A 1 226 ? -47.289 5.855 77.655 1.00 76.38 226 VAL A N 1
ATOM 1773 C CA . VAL A 1 226 ? -46.965 5.725 79.088 1.00 76.38 226 VAL A CA 1
ATOM 1774 C C . VAL A 1 226 ? -47.347 6.990 79.862 1.00 76.38 226 VAL A C 1
ATOM 1776 O O . VAL A 1 226 ? -48.018 6.897 80.888 1.00 76.38 226 VAL A O 1
ATOM 1779 N N . VAL A 1 227 ? -46.972 8.171 79.359 1.00 77.75 227 VAL A N 1
ATOM 1780 C CA . VAL A 1 227 ? -47.233 9.455 80.035 1.00 77.75 227 VAL A CA 1
ATOM 1781 C C . VAL A 1 227 ? -48.724 9.782 80.074 1.00 77.75 227 VAL A C 1
ATOM 1783 O O . VAL A 1 227 ? -49.215 10.265 81.090 1.00 77.75 227 VAL A O 1
ATOM 1786 N N . TYR A 1 228 ? -49.456 9.511 78.991 1.00 71.88 228 TYR A N 1
ATOM 1787 C CA . TYR A 1 228 ? -50.875 9.852 78.894 1.00 71.88 228 TYR A CA 1
ATOM 1788 C C . TYR A 1 228 ? -51.799 8.743 79.396 1.00 71.88 228 TYR A C 1
ATOM 1790 O O . TYR A 1 228 ? -52.883 9.060 79.885 1.00 71.88 228 TYR A O 1
ATOM 1798 N N . ASN A 1 229 ? -51.397 7.465 79.364 1.00 67.06 229 ASN A N 1
ATOM 1799 C CA . ASN A 1 229 ? -52.222 6.426 79.977 1.00 67.06 229 ASN A CA 1
ATOM 1800 C C . ASN A 1 229 ? -52.114 6.396 81.492 1.00 67.06 229 ASN A C 1
ATOM 1802 O O . ASN A 1 229 ? -53.064 5.947 82.104 1.00 67.06 229 ASN A O 1
ATOM 1806 N N . GLU A 1 230 ? -51.048 6.866 82.140 1.00 70.00 230 GLU A N 1
ATOM 1807 C CA . GLU A 1 230 ? -51.028 6.861 83.609 1.00 70.00 230 GLU A CA 1
ATOM 1808 C C . GLU A 1 230 ? -52.175 7.697 84.231 1.00 70.00 230 GLU A C 1
ATOM 1810 O O . GLU A 1 230 ? -52.909 7.161 85.067 1.00 70.00 230 GLU A O 1
ATOM 1815 N N . PRO A 1 231 ? -52.438 8.949 83.801 1.00 68.69 231 PRO A N 1
ATOM 1816 C CA . PRO A 1 231 ? -53.596 9.703 84.265 1.00 68.69 231 PRO A CA 1
ATOM 1817 C C . PRO A 1 231 ? -54.920 9.155 83.726 1.00 68.69 231 PRO A C 1
ATOM 1819 O O . PRO A 1 231 ? -55.897 9.197 84.461 1.00 68.69 231 PRO A O 1
ATOM 1822 N N . ILE A 1 232 ? -54.982 8.597 82.507 1.00 65.19 232 ILE A N 1
ATOM 1823 C CA . ILE A 1 232 ? -56.216 7.967 81.994 1.00 65.19 232 ILE A CA 1
ATOM 1824 C C . ILE A 1 232 ? -56.551 6.700 82.790 1.00 65.19 232 ILE A C 1
ATOM 1826 O O . ILE A 1 232 ? -57.694 6.521 83.186 1.00 65.19 232 ILE A O 1
ATOM 1830 N N . LEU A 1 233 ? -55.573 5.851 83.095 1.00 63.62 233 LEU A N 1
ATOM 1831 C CA . LEU A 1 233 ? -55.739 4.644 83.906 1.00 63.62 233 LEU A CA 1
ATOM 1832 C C . LEU A 1 233 ? -56.064 4.998 85.361 1.00 63.62 233 LEU A C 1
ATOM 1834 O O . LEU A 1 233 ? -56.919 4.346 85.954 1.00 63.62 233 LEU A O 1
ATOM 1838 N N . LYS A 1 234 ? -55.466 6.058 85.927 1.00 73.69 234 LYS A N 1
ATOM 1839 C CA . LYS A 1 234 ? -55.851 6.595 87.247 1.00 73.69 234 LYS A CA 1
ATOM 1840 C C . LYS A 1 234 ? -57.266 7.176 87.241 1.00 73.69 234 LYS A C 1
ATOM 1842 O O . LYS A 1 234 ? -58.023 6.908 88.168 1.00 73.69 234 LYS A O 1
ATOM 1847 N N . LEU A 1 235 ? -57.647 7.915 86.198 1.00 69.19 235 LEU A N 1
ATOM 1848 C CA . LEU A 1 235 ? -58.997 8.455 86.021 1.00 69.19 235 LEU A CA 1
ATOM 1849 C C . LEU A 1 235 ? -60.018 7.325 85.856 1.00 69.19 235 LEU A C 1
ATOM 1851 O O . LEU A 1 235 ? -61.073 7.376 86.471 1.00 69.19 235 LEU A O 1
ATOM 1855 N N . MET A 1 236 ? -59.702 6.285 85.080 1.00 63.25 236 MET A N 1
ATOM 1856 C CA . MET A 1 236 ? -60.553 5.104 84.935 1.00 63.25 236 MET A CA 1
ATOM 1857 C C . MET A 1 236 ? -60.645 4.313 86.242 1.00 63.25 236 MET A C 1
ATOM 1859 O O . MET A 1 236 ? -61.735 3.887 86.597 1.00 63.25 236 MET A O 1
ATOM 1863 N N . GLY A 1 237 ? -59.552 4.166 86.995 1.00 70.94 237 GLY A N 1
ATOM 1864 C CA . GLY A 1 237 ? -59.569 3.549 88.325 1.00 70.94 237 GLY A CA 1
ATOM 1865 C C . GLY A 1 237 ? -60.439 4.319 89.324 1.00 70.94 237 GLY A C 1
ATOM 1866 O O . GLY A 1 237 ? -61.260 3.713 90.008 1.00 70.94 237 GLY A O 1
ATOM 1867 N N . TRP A 1 238 ? -60.323 5.652 89.346 1.00 76.38 238 TRP A N 1
ATOM 1868 C CA . TRP A 1 238 ? -61.173 6.527 90.157 1.00 76.38 238 TRP A CA 1
ATOM 1869 C C . TRP A 1 238 ? -62.643 6.458 89.722 1.00 76.38 238 TRP A C 1
ATOM 1871 O O . TRP A 1 238 ? -63.519 6.248 90.553 1.00 76.38 238 TRP A O 1
ATOM 1881 N N . LEU A 1 239 ? -62.922 6.540 88.416 1.00 65.06 239 LEU A N 1
ATOM 1882 C CA . LEU A 1 239 ? -64.275 6.409 87.871 1.00 65.06 239 LEU A CA 1
ATOM 1883 C C . LEU A 1 239 ? -64.894 5.048 88.192 1.00 65.06 239 LEU A C 1
ATOM 1885 O O . LEU A 1 239 ? -66.083 4.992 88.471 1.00 65.06 239 LEU A O 1
ATOM 1889 N N . VAL A 1 240 ? -64.117 3.962 88.176 1.00 70.62 240 VAL A N 1
ATOM 1890 C CA . VAL A 1 240 ? -64.595 2.624 88.554 1.00 70.62 240 VAL A CA 1
ATOM 1891 C C . VAL A 1 240 ? -64.875 2.536 90.054 1.00 70.62 240 VAL A C 1
ATOM 1893 O O . VAL A 1 240 ? -65.885 1.945 90.423 1.00 70.62 240 VAL A O 1
ATOM 1896 N N . GLN A 1 241 ? -64.049 3.140 90.916 1.00 73.62 241 GLN A N 1
ATOM 1897 C CA . GLN A 1 241 ? -64.333 3.215 92.356 1.00 73.62 241 GLN A CA 1
ATOM 1898 C C . GLN A 1 241 ? -65.616 4.002 92.646 1.00 73.62 241 GLN A C 1
ATOM 1900 O O . GLN A 1 241 ? -66.456 3.532 93.415 1.00 73.62 241 GLN A O 1
ATOM 1905 N N . GLU A 1 242 ? -65.816 5.134 91.973 1.00 69.44 242 GLU A N 1
ATOM 1906 C CA . GLU A 1 242 ? -66.968 5.998 92.230 1.00 69.44 242 GLU A CA 1
ATOM 1907 C C . GLU A 1 242 ? -68.251 5.479 91.572 1.00 69.44 242 GLU A C 1
ATOM 1909 O O . GLU A 1 242 ? -69.330 5.572 92.161 1.00 69.44 242 GLU A O 1
ATOM 1914 N N . ALA A 1 243 ? -68.141 4.827 90.409 1.00 59.00 243 ALA A N 1
ATOM 1915 C CA . ALA A 1 243 ? -69.254 4.212 89.686 1.00 59.00 243 ALA A CA 1
ATOM 1916 C C . ALA A 1 243 ? -69.995 3.136 90.492 1.00 59.00 243 ALA A C 1
ATOM 1918 O O . ALA A 1 243 ? -71.194 2.951 90.282 1.00 59.00 243 ALA A O 1
ATOM 1919 N N . VAL A 1 244 ? -69.329 2.457 91.436 1.00 64.44 244 VAL A N 1
ATOM 1920 C CA . VAL A 1 244 ? -69.969 1.453 92.313 1.00 64.44 244 VAL A CA 1
ATOM 1921 C C . VAL A 1 244 ? -71.043 2.085 93.212 1.00 64.44 244 VAL A C 1
ATOM 1923 O O . VAL A 1 244 ? -71.955 1.394 93.660 1.00 64.44 244 VAL A O 1
ATOM 1926 N N . SER A 1 245 ? -70.988 3.402 93.435 1.00 63.16 245 SER A N 1
ATOM 1927 C CA . SER A 1 245 ? -71.955 4.132 94.263 1.00 63.16 245 SER A CA 1
ATOM 1928 C C . SER A 1 245 ? -73.071 4.835 93.472 1.00 63.16 245 SER A C 1
ATOM 1930 O O . SER A 1 245 ? -73.966 5.429 94.075 1.00 63.16 245 SER A O 1
ATOM 1932 N N . TRP A 1 246 ? -73.056 4.781 92.132 1.00 62.25 246 TRP A N 1
ATOM 1933 C CA . TRP A 1 246 ? -73.969 5.568 91.294 1.00 62.25 246 TRP A CA 1
ATOM 1934 C C . TRP A 1 246 ? -75.171 4.742 90.799 1.00 62.25 246 TRP A C 1
ATOM 1936 O O . TRP A 1 246 ? -75.017 3.582 90.411 1.00 62.25 246 TRP A O 1
ATOM 1946 N N . PRO A 1 247 ? -76.387 5.321 90.733 1.00 69.25 247 PRO A N 1
ATOM 1947 C CA . PRO A 1 247 ? -77.537 4.662 90.119 1.00 69.25 247 PRO A CA 1
ATOM 1948 C C . PRO A 1 247 ? -77.302 4.397 88.624 1.00 69.25 247 PRO A C 1
ATOM 1950 O O . PRO A 1 247 ? -76.891 5.294 87.886 1.00 69.25 247 PRO A O 1
ATOM 1953 N N . LEU A 1 248 ? -77.653 3.193 88.156 1.00 60.41 248 LEU A N 1
ATOM 1954 C CA . LEU A 1 248 ? -77.407 2.687 86.791 1.00 60.41 248 LEU A CA 1
ATOM 1955 C C . LEU A 1 248 ? -77.773 3.656 85.646 1.00 60.41 248 LEU A C 1
ATOM 1957 O O . LEU A 1 248 ? -77.102 3.663 84.619 1.00 60.41 248 LEU A O 1
ATOM 1961 N N . ARG A 1 249 ? -78.788 4.515 85.818 1.00 61.31 249 ARG A N 1
ATOM 1962 C CA . ARG A 1 249 ? -79.220 5.474 84.780 1.00 61.31 249 ARG A CA 1
ATOM 1963 C C . ARG A 1 249 ? -78.245 6.638 84.556 1.00 61.31 249 ARG A C 1
ATOM 1965 O O . ARG A 1 249 ? -78.231 7.207 83.470 1.00 61.31 249 ARG A O 1
ATOM 1972 N N . CYS A 1 250 ? -77.426 6.993 85.545 1.00 63.25 250 CYS A N 1
ATOM 1973 C CA . CYS A 1 250 ? -76.419 8.050 85.393 1.00 63.25 250 CYS A CA 1
ATOM 1974 C C . CYS A 1 250 ? -75.164 7.548 84.665 1.00 63.25 250 CYS A C 1
ATOM 1976 O O . CYS A 1 250 ? -74.505 8.320 83.970 1.00 63.25 250 CYS A O 1
ATOM 1978 N N . LEU A 1 251 ? -74.866 6.250 84.780 1.00 58.47 251 LEU A N 1
ATOM 1979 C CA . LEU A 1 251 ? -73.690 5.636 84.168 1.00 58.47 251 LEU A CA 1
ATOM 1980 C C . LEU A 1 251 ? -73.777 5.628 82.632 1.00 58.47 251 LEU A C 1
ATOM 1982 O O . LEU A 1 251 ? -72.793 5.886 81.945 1.00 58.47 251 LEU A O 1
ATOM 1986 N N . GLU A 1 252 ? -74.973 5.384 82.096 1.00 63.00 252 GLU A N 1
ATOM 1987 C CA . GLU A 1 252 ? -75.221 5.277 80.655 1.00 63.00 252 GLU A CA 1
ATOM 1988 C C . GLU A 1 252 ? -75.048 6.623 79.927 1.00 63.00 252 GLU A C 1
ATOM 1990 O O . GLU A 1 252 ? -74.385 6.694 78.891 1.00 63.00 252 GLU A O 1
ATOM 1995 N N . SER A 1 253 ? -75.547 7.715 80.519 1.00 70.69 253 SER A N 1
ATOM 1996 C CA . SER A 1 253 ? -75.378 9.077 79.987 1.00 70.69 253 SER A CA 1
ATOM 1997 C C . SER A 1 253 ? -73.910 9.521 80.001 1.00 70.69 253 SER A C 1
ATOM 1999 O O . SER A 1 253 ? -73.409 10.102 79.036 1.00 70.69 253 SER A O 1
ATOM 2001 N N . MET A 1 254 ? -73.179 9.185 81.068 1.00 67.94 254 MET A N 1
ATOM 2002 C CA . MET A 1 254 ? -71.765 9.536 81.187 1.00 67.94 254 MET A CA 1
ATOM 2003 C C . MET A 1 254 ? -70.897 8.750 80.190 1.00 67.94 254 MET A C 1
ATOM 2005 O O . MET A 1 254 ? -70.029 9.328 79.538 1.00 67.94 254 MET A O 1
ATOM 2009 N N . LEU A 1 255 ? -71.168 7.452 80.004 1.00 68.12 255 LEU A N 1
ATOM 2010 C CA . LEU A 1 255 ? -70.469 6.619 79.019 1.00 68.12 255 LEU A CA 1
ATOM 2011 C C . LEU A 1 255 ? -70.690 7.117 77.583 1.00 68.12 255 LEU A C 1
ATOM 2013 O O . LEU A 1 255 ? -69.735 7.165 76.806 1.00 68.12 255 LEU A O 1
ATOM 2017 N N . GLN A 1 256 ? -71.903 7.562 77.237 1.00 70.38 256 GLN A N 1
ATOM 2018 C CA . GLN A 1 256 ? -72.173 8.153 75.922 1.00 70.38 256 GLN A CA 1
ATOM 2019 C C . GLN A 1 256 ? -71.377 9.444 75.681 1.00 70.38 256 GLN A C 1
ATOM 2021 O O . GLN A 1 256 ? -70.837 9.631 74.590 1.00 70.38 256 GLN A O 1
ATOM 2026 N N . GLN A 1 257 ? -71.238 10.309 76.691 1.00 70.69 257 GLN A N 1
ATOM 2027 C CA . GLN A 1 257 ? -70.440 11.534 76.565 1.00 70.69 257 GLN A CA 1
ATOM 2028 C C . GLN A 1 257 ? -68.943 11.239 76.407 1.00 70.69 257 GLN A C 1
ATOM 2030 O O . GLN A 1 257 ? -68.284 11.852 75.566 1.00 70.69 257 GLN A O 1
ATOM 2035 N N . VAL A 1 258 ? -68.411 10.260 77.146 1.00 64.56 258 VAL A N 1
ATOM 2036 C CA . VAL A 1 258 ? -66.998 9.856 77.042 1.00 64.56 258 VAL A CA 1
ATOM 2037 C C . VAL A 1 258 ? -66.681 9.294 75.653 1.00 64.56 258 VAL A C 1
ATOM 2039 O O . VAL A 1 258 ? -65.693 9.704 75.043 1.00 64.56 258 VAL A O 1
ATOM 2042 N N . VAL A 1 259 ? -67.535 8.424 75.102 1.00 69.75 259 VAL A N 1
ATOM 2043 C CA . VAL A 1 259 ? -67.353 7.876 73.744 1.00 69.75 259 VAL A CA 1
ATOM 2044 C C . VAL A 1 259 ? -67.358 8.987 72.689 1.00 69.75 259 VAL A C 1
ATOM 2046 O O . VAL A 1 259 ? -66.546 8.963 71.763 1.00 69.75 259 VAL A O 1
ATOM 2049 N N . HIS A 1 260 ? -68.216 9.997 72.849 1.00 69.62 260 HIS A N 1
ATOM 2050 C CA . HIS A 1 260 ? -68.299 11.119 71.914 1.00 69.62 260 HIS A CA 1
ATOM 2051 C C . HIS A 1 260 ? -67.036 11.998 71.936 1.00 69.62 260 HIS A C 1
ATOM 2053 O O . HIS A 1 260 ? -66.543 12.402 70.882 1.00 69.62 260 HIS A O 1
ATOM 2059 N N . VAL A 1 261 ? -66.473 12.254 73.122 1.00 63.22 261 VAL A N 1
ATOM 2060 C CA . VAL A 1 261 ? -65.247 13.056 73.287 1.00 63.22 261 VAL A CA 1
ATOM 2061 C C . VAL A 1 261 ? -64.016 12.312 72.765 1.00 63.22 261 VAL A C 1
ATOM 2063 O O . VAL A 1 261 ? -63.215 12.894 72.033 1.00 63.22 261 VAL A O 1
ATOM 2066 N N . VAL A 1 262 ? -63.885 11.016 73.069 1.00 63.50 262 VAL A N 1
ATOM 2067 C CA . VAL A 1 262 ? -62.770 10.191 72.572 1.00 63.50 262 VAL A CA 1
ATOM 2068 C C . VAL A 1 262 ? -62.849 10.027 71.050 1.00 63.50 262 VAL A C 1
ATOM 2070 O O . VAL A 1 262 ? -61.838 10.176 70.363 1.00 63.50 262 VAL A O 1
ATOM 2073 N N . GLY A 1 263 ? -64.049 9.806 70.500 1.00 66.50 263 GLY A N 1
ATOM 2074 C CA . GLY A 1 263 ? -64.267 9.737 69.054 1.00 66.50 263 GLY A CA 1
ATOM 2075 C C . GLY A 1 263 ? -63.943 11.050 68.331 1.00 66.50 263 GLY A C 1
ATOM 2076 O O . GLY A 1 263 ? -63.336 11.030 67.259 1.00 66.50 263 GLY A O 1
ATOM 2077 N N . TRP A 1 264 ? -64.277 12.198 68.931 1.00 72.44 264 TRP A N 1
ATOM 2078 C CA . TRP A 1 264 ? -63.950 13.518 68.380 1.00 72.44 264 TRP A CA 1
ATOM 2079 C C . TRP A 1 264 ? -62.441 13.814 68.404 1.00 72.44 264 TRP A C 1
ATOM 2081 O O . TRP A 1 264 ? -61.894 14.291 67.406 1.00 72.44 264 TRP A O 1
ATOM 2091 N N . ALA A 1 265 ? -61.748 13.475 69.497 1.00 53.94 265 ALA A N 1
ATOM 2092 C CA . ALA A 1 265 ? -60.299 13.648 69.616 1.00 53.94 265 ALA A CA 1
ATOM 2093 C C . ALA A 1 265 ? -59.525 12.754 68.626 1.00 53.94 265 ALA A C 1
ATOM 2095 O O . ALA A 1 265 ? -58.601 13.217 67.953 1.00 53.94 265 ALA A O 1
ATOM 2096 N N . ALA A 1 266 ? -59.945 11.494 68.466 1.00 52.81 266 ALA A N 1
ATOM 2097 C CA . ALA A 1 266 ? -59.340 10.570 67.508 1.00 52.81 266 ALA A CA 1
ATOM 2098 C C . ALA A 1 266 ? -59.530 11.043 66.055 1.00 52.81 266 ALA A C 1
ATOM 2100 O O . ALA A 1 266 ? -58.573 11.061 65.281 1.00 52.81 266 ALA A O 1
ATOM 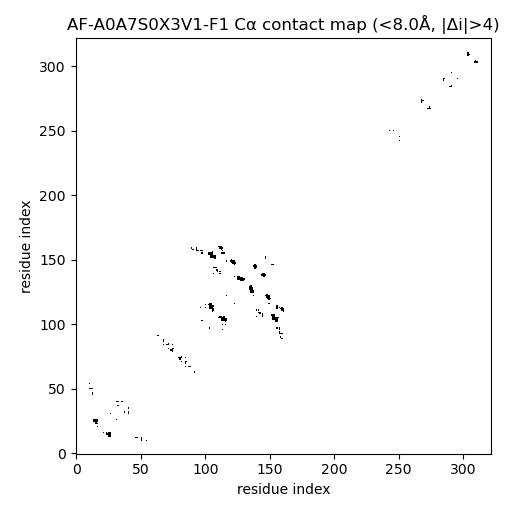2101 N N . LYS A 1 267 ? -60.739 11.501 65.697 1.00 54.97 267 LYS A N 1
ATOM 2102 C CA . LYS A 1 267 ? -61.051 12.007 64.350 1.00 54.97 267 LYS A CA 1
ATOM 2103 C C . LYS A 1 267 ? -60.269 13.279 64.000 1.00 54.97 267 LYS A C 1
ATOM 2105 O O . LYS A 1 267 ? -59.705 13.371 62.916 1.00 54.97 267 LYS A O 1
ATOM 2110 N N . SER A 1 268 ? -60.139 14.208 64.947 1.00 56.25 268 SER A N 1
ATOM 2111 C CA . SER A 1 268 ? -59.398 15.465 64.743 1.00 56.25 268 SER A CA 1
ATOM 2112 C C . SER A 1 268 ? -57.893 15.248 64.523 1.00 56.25 268 SER A C 1
ATOM 2114 O O . SER A 1 268 ? -57.249 16.026 63.823 1.00 56.25 268 SER A O 1
ATOM 2116 N N . THR A 1 269 ? -57.336 14.161 65.069 1.00 49.62 269 THR A N 1
ATOM 2117 C CA . THR A 1 269 ? -55.918 13.797 64.898 1.00 49.62 269 THR A CA 1
ATOM 2118 C C . THR A 1 269 ? -55.645 13.176 63.520 1.00 49.62 269 THR A C 1
ATOM 2120 O O . THR A 1 269 ? -54.584 13.403 62.945 1.00 49.62 269 THR A O 1
ATOM 2123 N N . VAL A 1 270 ? -56.605 12.424 62.966 1.00 50.31 270 VAL A N 1
ATOM 2124 C CA . VAL A 1 270 ? -56.499 11.783 61.639 1.00 50.31 270 VAL A CA 1
ATOM 2125 C C . VAL A 1 270 ? -56.684 12.792 60.500 1.00 50.31 270 VAL A C 1
ATOM 2127 O O . VAL A 1 270 ? -55.987 12.705 59.493 1.00 50.31 270 VAL A O 1
ATOM 2130 N N . ASP A 1 271 ? -57.557 13.786 60.678 1.00 52.97 271 ASP A N 1
ATOM 2131 C CA . ASP A 1 271 ? -57.865 14.788 59.646 1.00 52.97 271 ASP A CA 1
ATOM 2132 C C . ASP A 1 271 ? -56.837 15.943 59.573 1.00 52.97 271 ASP A C 1
ATOM 2134 O O . ASP A 1 271 ? -57.021 16.899 58.820 1.00 52.97 271 ASP A O 1
ATOM 2138 N N . GLY A 1 272 ? -55.745 15.892 60.350 1.00 44.94 272 GLY A N 1
ATOM 2139 C CA . GLY A 1 272 ? -54.680 16.907 60.331 1.00 44.94 272 GLY A CA 1
ATOM 2140 C C . GLY A 1 272 ? -55.105 18.295 60.834 1.00 44.94 272 GLY A C 1
ATOM 2141 O O . GLY A 1 272 ? -54.334 19.252 60.741 1.00 44.94 272 GLY A O 1
ATOM 2142 N N . ILE A 1 273 ? -56.313 18.422 61.391 1.00 46.53 273 ILE A N 1
ATOM 2143 C CA . ILE A 1 273 ? -56.812 19.663 61.977 1.00 46.53 273 ILE A CA 1
ATOM 2144 C C . ILE A 1 273 ? -56.258 19.767 63.401 1.00 46.53 273 ILE A C 1
ATOM 2146 O O . ILE A 1 273 ? -56.871 19.328 64.373 1.00 46.53 273 ILE A O 1
ATOM 2150 N N . ILE A 1 274 ? -55.085 20.387 63.538 1.00 48.88 274 ILE A N 1
ATOM 2151 C CA . ILE A 1 274 ? -54.546 20.788 64.842 1.00 48.88 274 ILE A CA 1
ATOM 2152 C C . ILE A 1 274 ? -55.379 21.974 65.355 1.00 48.88 274 ILE A C 1
ATOM 2154 O O . ILE A 1 274 ? -54.987 23.133 65.232 1.00 48.88 274 ILE A O 1
ATOM 2158 N N . VAL A 1 275 ? -56.541 21.704 65.957 1.00 43.28 275 VAL A N 1
ATOM 2159 C CA . VAL A 1 275 ? -57.209 22.690 66.819 1.00 43.28 275 VAL A CA 1
ATOM 2160 C C . VAL A 1 275 ? -56.470 22.700 68.159 1.00 43.28 275 VAL A C 1
ATOM 2162 O O . VAL A 1 275 ? -56.754 21.928 69.065 1.00 43.28 275 VAL A O 1
ATOM 2165 N N . HIS A 1 276 ? -55.435 23.541 68.211 1.00 46.84 276 HIS A N 1
ATOM 2166 C CA . HIS A 1 276 ? -54.648 23.992 69.363 1.00 46.84 276 HIS A CA 1
ATOM 2167 C C . HIS A 1 276 ? -54.635 23.117 70.642 1.00 46.84 276 HIS A C 1
ATOM 2169 O O . HIS A 1 276 ? -55.275 23.462 71.639 1.00 46.84 276 HIS A O 1
ATOM 2175 N N . PRO A 1 277 ? -53.693 22.158 70.733 1.00 47.31 277 PRO A N 1
ATOM 2176 C CA . PRO A 1 277 ? -53.121 21.748 72.017 1.00 47.31 277 PRO A CA 1
ATOM 2177 C C . PRO A 1 277 ? -52.441 22.931 72.723 1.00 47.31 277 PRO A C 1
ATOM 2179 O O . PRO A 1 277 ? -52.307 22.935 73.937 1.00 47.31 277 PRO A O 1
ATOM 2182 N N . VAL A 1 278 ? -52.040 23.970 71.976 1.00 49.03 278 VAL A N 1
ATOM 2183 C CA . VAL A 1 278 ? -51.296 25.127 72.496 1.00 49.03 278 VAL A CA 1
ATOM 2184 C C . VAL A 1 278 ? -52.086 25.902 73.550 1.00 49.03 278 VAL A C 1
ATOM 2186 O O . VAL A 1 278 ? -51.476 26.347 74.507 1.00 49.03 278 VAL A O 1
ATOM 2189 N N . SER A 1 279 ? -53.416 26.036 73.451 1.00 48.88 279 SER A N 1
ATOM 2190 C CA . SER A 1 279 ? -54.192 26.743 74.490 1.00 48.88 279 SER A CA 1
ATOM 2191 C C . SER A 1 279 ? -54.196 25.969 75.809 1.00 48.88 279 SER A C 1
ATOM 2193 O O . SER A 1 279 ? -54.039 26.561 76.875 1.00 48.88 279 SER A O 1
ATOM 2195 N N . TRP A 1 280 ? -54.326 24.642 75.735 1.00 49.75 280 TRP A N 1
ATOM 2196 C CA . TRP A 1 280 ? -54.354 23.777 76.911 1.00 49.75 280 TRP A CA 1
ATOM 2197 C C . TRP A 1 280 ? -52.952 23.569 77.502 1.00 49.75 280 TRP A C 1
ATOM 2199 O O . TRP A 1 280 ? -52.793 23.655 78.716 1.00 49.75 280 TRP A O 1
ATOM 2209 N N . VAL A 1 281 ? -51.922 23.419 76.659 1.00 53.03 281 VAL A N 1
ATOM 2210 C CA . VAL A 1 281 ? -50.495 23.364 77.036 1.00 53.03 281 VAL A CA 1
ATOM 2211 C C . VAL A 1 281 ? -50.020 24.701 77.618 1.00 53.03 281 VAL A C 1
ATOM 2213 O O . VAL A 1 281 ? -49.330 24.714 78.630 1.00 53.03 281 VAL A O 1
ATOM 2216 N N . MET A 1 282 ? -50.443 25.842 77.064 1.00 51.59 282 MET A N 1
ATOM 2217 C CA . MET A 1 282 ? -50.171 27.163 77.648 1.00 51.59 282 MET A CA 1
ATOM 2218 C C . MET A 1 282 ? -50.870 27.337 79.001 1.00 51.59 282 MET A C 1
ATOM 2220 O O . MET A 1 282 ? -50.282 27.921 79.906 1.00 51.59 282 MET A O 1
ATOM 2224 N N . GLN A 1 283 ? -52.094 26.826 79.183 1.00 53.84 283 GLN A N 1
ATOM 2225 C CA . GLN A 1 283 ? -52.786 26.884 80.478 1.00 53.84 283 GLN A CA 1
ATOM 2226 C C . GLN A 1 283 ? -52.177 25.943 81.522 1.00 53.84 283 GLN A C 1
ATOM 2228 O O . GLN A 1 283 ? -52.064 26.334 82.679 1.00 53.84 283 GLN A O 1
ATOM 2233 N N . THR A 1 284 ? -51.716 24.753 81.137 1.00 51.94 284 THR A N 1
ATOM 2234 C CA . THR A 1 284 ? -51.071 23.803 82.061 1.00 51.94 284 THR A CA 1
ATOM 2235 C C . THR A 1 284 ? -49.634 24.200 82.408 1.00 51.94 284 THR A C 1
ATOM 2237 O O . THR A 1 284 ? -49.257 24.134 83.576 1.00 51.94 284 THR A O 1
ATOM 2240 N N . LEU A 1 285 ? -48.848 24.724 81.460 1.00 48.38 285 LEU A N 1
ATOM 2241 C CA . LEU A 1 285 ? -47.488 25.213 81.737 1.00 48.38 285 LEU A CA 1
ATOM 2242 C C . LEU A 1 285 ? -47.479 26.509 82.560 1.00 48.38 285 LEU A C 1
ATOM 2244 O O . LEU A 1 285 ? -46.588 26.706 83.385 1.00 48.38 285 LEU A O 1
ATOM 2248 N N . LYS A 1 286 ? -48.502 27.362 82.417 1.00 46.41 286 LYS A N 1
ATOM 2249 C CA . LYS A 1 286 ? -48.671 28.563 83.253 1.00 46.41 286 LYS A CA 1
ATOM 2250 C C . LYS A 1 286 ? -49.064 28.229 84.699 1.00 46.41 286 LYS A C 1
ATOM 2252 O O . LYS A 1 286 ? -48.782 29.022 85.591 1.00 46.41 286 LYS A O 1
ATOM 2257 N N . VAL A 1 287 ? -49.654 27.054 84.940 1.00 50.19 287 VAL A N 1
ATOM 2258 C CA . VAL A 1 287 ? -49.943 26.524 86.287 1.00 50.19 287 VAL A CA 1
ATOM 2259 C C . VAL A 1 287 ? -48.708 25.854 86.915 1.00 50.19 287 VAL A C 1
ATOM 2261 O O . VAL A 1 287 ? -48.580 25.848 88.135 1.00 50.19 287 VAL A O 1
ATOM 2264 N N . ALA A 1 288 ? -47.761 25.358 86.110 1.00 49.41 288 ALA A N 1
ATOM 2265 C CA . ALA A 1 288 ? -46.562 24.663 86.593 1.00 49.41 288 ALA A CA 1
ATOM 2266 C C . ALA A 1 288 ? -45.364 25.578 86.933 1.00 49.41 288 ALA A C 1
ATOM 2268 O O . ALA A 1 288 ? -44.384 25.102 87.496 1.00 49.41 288 ALA A O 1
ATOM 2269 N N . GLY A 1 289 ? -45.410 26.875 86.605 1.00 46.34 289 GLY A N 1
ATOM 2270 C CA . GLY A 1 289 ? -44.472 27.898 87.103 1.00 46.34 289 GLY A CA 1
ATOM 2271 C C . GLY A 1 289 ? -42.986 27.759 86.724 1.00 46.34 289 GLY A C 1
ATOM 2272 O O . GLY A 1 289 ? -42.184 28.559 87.193 1.00 46.34 289 GLY A O 1
ATOM 2273 N N . GLN A 1 290 ? -42.594 26.782 85.902 1.00 56.19 290 GLN A N 1
ATOM 2274 C CA . GLN A 1 290 ? -41.177 26.436 85.695 1.00 56.19 290 GLN A CA 1
ATOM 2275 C C . GLN A 1 290 ? -40.567 26.883 84.362 1.00 56.19 290 GLN A C 1
ATOM 2277 O O . GLN A 1 290 ? -39.379 26.671 84.155 1.00 56.19 290 GLN A O 1
ATOM 2282 N N . TRP A 1 291 ? -41.344 27.481 83.457 1.00 62.44 291 TRP A N 1
ATOM 2283 C CA . TRP A 1 291 ? -40.853 27.867 82.131 1.00 62.44 291 TRP A CA 1
ATOM 2284 C C . TRP A 1 291 ? -41.241 29.305 81.825 1.00 62.44 291 TRP A C 1
ATOM 2286 O O . TRP A 1 291 ? -42.396 29.708 81.990 1.00 62.44 291 TRP A O 1
ATOM 2296 N N . THR A 1 292 ? -40.278 30.090 81.355 1.00 74.19 292 THR A N 1
ATOM 2297 C CA . THR A 1 292 ? -40.554 31.430 80.844 1.00 74.19 292 THR A CA 1
ATOM 2298 C C . THR A 1 292 ? -41.209 31.333 79.467 1.00 74.19 292 THR A C 1
ATOM 2300 O O . THR A 1 292 ? -40.960 30.405 78.694 1.00 74.19 292 THR A O 1
ATOM 2303 N N . VAL A 1 293 ? -42.038 32.321 79.117 1.00 62.19 293 VAL A N 1
ATOM 2304 C CA . VAL A 1 293 ? -42.700 32.381 77.799 1.00 62.19 293 VAL A CA 1
ATOM 2305 C C . VAL A 1 293 ? -41.670 32.263 76.663 1.00 62.19 293 VAL A C 1
ATOM 2307 O O . VAL A 1 293 ? -41.925 31.586 75.672 1.00 62.19 293 VAL A O 1
ATOM 2310 N N . GLY A 1 294 ? -40.468 32.825 76.832 1.00 72.69 294 GLY A N 1
ATOM 2311 C CA . GLY A 1 294 ? -39.388 32.729 75.846 1.00 72.69 294 GLY A CA 1
ATOM 2312 C C . GLY A 1 294 ? -38.834 31.314 75.627 1.00 72.69 294 GLY A C 1
ATOM 2313 O O . GLY A 1 294 ? -38.456 30.981 74.506 1.00 72.69 294 GLY A O 1
ATOM 2314 N N . GLU A 1 295 ? -38.809 30.461 76.652 1.00 68.44 295 GLU A N 1
ATOM 2315 C CA . GLU A 1 295 ? -38.317 29.077 76.540 1.00 68.44 295 GLU A CA 1
ATOM 2316 C C . GLU A 1 295 ? -39.314 28.178 75.804 1.00 68.44 295 GLU A C 1
ATOM 2318 O O . GLU A 1 295 ? -38.917 27.350 74.984 1.00 68.44 295 GLU A O 1
ATOM 2323 N N . VAL A 1 296 ? -40.613 28.410 76.012 1.00 62.78 296 VAL A N 1
ATOM 2324 C CA . VAL A 1 296 ? -41.683 27.707 75.289 1.00 62.78 296 VAL A CA 1
ATOM 2325 C C . VAL A 1 296 ? -41.655 28.058 73.799 1.00 62.78 296 VAL A C 1
ATOM 2327 O O . VAL A 1 296 ? -41.768 27.172 72.952 1.00 62.78 296 VAL A O 1
ATOM 2330 N N . TYR A 1 297 ? -41.437 29.332 73.458 1.00 68.44 297 TYR A N 1
ATOM 2331 C CA . TYR A 1 297 ? -41.326 29.754 72.059 1.00 68.44 297 TYR A CA 1
ATOM 2332 C C . TYR A 1 297 ? -40.095 29.160 71.360 1.00 68.44 297 TYR A C 1
ATOM 2334 O O . TYR A 1 297 ? -40.223 28.678 70.238 1.00 68.44 297 TYR A O 1
ATOM 2342 N N . LYS A 1 298 ? -38.935 29.098 72.029 1.00 68.62 298 LYS A N 1
ATOM 2343 C CA . LYS A 1 298 ? -37.721 28.473 71.468 1.00 68.62 298 LYS A CA 1
ATOM 2344 C C . LYS A 1 298 ? -37.879 26.971 71.226 1.00 68.62 298 LYS A C 1
ATOM 2346 O O . LYS A 1 298 ? -37.397 26.464 70.217 1.00 68.62 298 LYS A O 1
ATOM 2351 N N . ALA A 1 299 ? -38.566 26.259 72.120 1.00 63.84 299 ALA A N 1
ATOM 2352 C CA . ALA A 1 299 ? -38.842 24.833 71.942 1.00 63.84 299 ALA A CA 1
ATOM 2353 C C . ALA A 1 299 ? -39.781 24.575 70.748 1.00 63.84 299 ALA A C 1
ATOM 2355 O O . ALA A 1 299 ? -39.550 23.654 69.964 1.00 63.84 299 ALA A O 1
ATOM 2356 N N . LEU A 1 300 ? -40.803 25.419 70.571 1.00 63.19 300 LEU A N 1
ATOM 2357 C CA . LEU A 1 300 ? -41.725 25.335 69.435 1.00 63.19 300 LEU A CA 1
ATOM 2358 C C . LEU A 1 300 ? -41.055 25.710 68.107 1.00 63.19 300 LEU A C 1
ATOM 2360 O O . LEU A 1 300 ? -41.321 25.077 67.088 1.00 63.19 300 LEU A O 1
ATOM 2364 N N . GLU A 1 301 ? -40.159 26.695 68.112 1.00 64.06 301 GLU A N 1
ATOM 2365 C CA . GLU A 1 301 ? -39.385 27.098 66.935 1.00 64.06 301 GLU A CA 1
ATOM 2366 C C . GLU A 1 301 ? -38.398 26.001 66.500 1.00 64.06 301 GLU A C 1
ATOM 2368 O O . GLU A 1 301 ? -38.305 25.681 65.314 1.00 64.06 301 GLU A O 1
ATOM 2373 N N . TRP A 1 302 ? -37.733 25.344 67.458 1.00 71.19 302 TRP A N 1
ATOM 2374 C CA . TRP A 1 302 ? -36.855 24.203 67.182 1.00 71.19 302 TRP A CA 1
ATOM 2375 C C . TRP A 1 302 ? -37.620 22.998 66.614 1.00 71.19 302 TRP A C 1
ATOM 2377 O O . TRP A 1 302 ? -37.165 22.376 65.649 1.00 71.19 302 TRP A O 1
ATOM 2387 N N . ALA A 1 303 ? -38.807 22.702 67.156 1.00 55.59 303 ALA A N 1
ATOM 2388 C CA . ALA A 1 303 ? -39.690 21.649 66.651 1.00 55.59 303 ALA A CA 1
ATOM 2389 C C . ALA A 1 303 ? -40.219 21.957 65.235 1.00 55.59 303 ALA A C 1
ATOM 2391 O O . ALA A 1 303 ? -40.272 21.078 64.376 1.00 55.59 303 ALA A O 1
ATOM 2392 N N . ALA A 1 304 ? -40.555 23.218 64.953 1.00 56.94 304 ALA A N 1
ATOM 2393 C CA . ALA A 1 304 ? -40.995 23.645 63.627 1.00 56.94 304 ALA A CA 1
ATOM 2394 C C . ALA A 1 304 ? -39.887 23.523 62.565 1.00 56.94 304 ALA A C 1
ATOM 2396 O O . ALA A 1 304 ? -40.137 23.036 61.459 1.00 56.94 304 ALA A O 1
ATOM 2397 N N . LEU A 1 305 ? -38.654 23.905 62.919 1.00 56.19 305 LEU A N 1
ATOM 2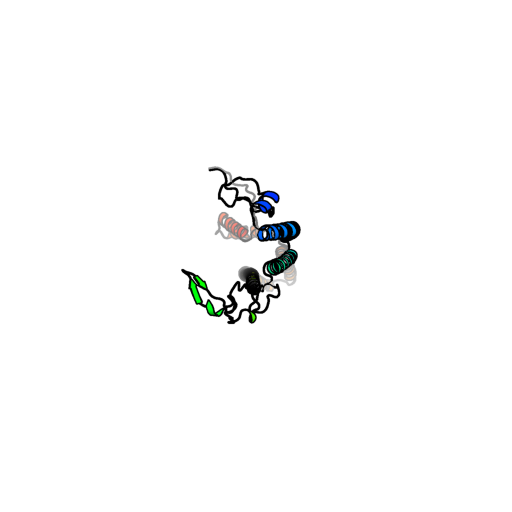398 C CA . LEU A 1 305 ? -37.477 23.792 62.052 1.00 56.19 305 LEU A CA 1
ATOM 2399 C C . LEU A 1 305 ? -37.112 22.334 61.742 1.00 56.19 305 LEU A C 1
ATOM 2401 O O . LEU A 1 305 ? -36.766 22.021 60.604 1.00 56.19 305 LEU A O 1
ATOM 2405 N N . THR A 1 306 ? -37.226 21.429 62.717 1.00 53.03 306 THR A N 1
ATOM 2406 C CA . THR A 1 306 ? -36.953 19.993 62.511 1.00 53.03 306 THR A CA 1
ATOM 2407 C C . THR A 1 306 ? -38.026 19.297 61.674 1.00 53.03 306 THR A C 1
ATOM 2409 O O . THR A 1 306 ? -37.720 18.337 60.972 1.00 53.03 306 THR A O 1
ATOM 2412 N N . MET A 1 307 ? -39.262 19.803 61.681 1.00 58.03 307 MET A N 1
ATOM 2413 C CA . MET A 1 307 ? -40.362 19.273 60.867 1.00 58.03 307 MET A CA 1
ATOM 2414 C C . MET A 1 307 ? -40.465 19.897 59.464 1.00 58.03 307 MET A C 1
ATOM 2416 O O . MET A 1 307 ? -41.361 19.533 58.704 1.00 58.03 307 MET A O 1
ATOM 2420 N N . GLY A 1 308 ? -39.568 20.821 59.096 1.00 47.62 308 GLY A N 1
ATOM 2421 C CA . GLY A 1 308 ? -39.556 21.452 57.770 1.00 47.62 308 GLY A CA 1
ATOM 2422 C C . GLY A 1 308 ? -40.777 22.334 57.477 1.00 47.62 308 GLY A C 1
ATOM 2423 O O . GLY A 1 308 ? -41.065 22.614 56.314 1.00 47.62 308 GLY A O 1
ATOM 2424 N N . ALA A 1 309 ? -41.504 22.767 58.511 1.00 48.22 309 ALA A N 1
ATOM 2425 C CA . ALA A 1 309 ? -42.659 23.643 58.371 1.00 48.22 309 ALA A CA 1
ATOM 2426 C C . ALA A 1 309 ? -42.217 25.111 58.463 1.00 48.22 309 ALA A C 1
ATOM 2428 O O . ALA A 1 309 ? -41.629 25.536 59.458 1.00 48.22 309 ALA A O 1
ATOM 2429 N N . ALA A 1 310 ? -42.516 25.911 57.437 1.00 42.78 310 ALA A N 1
ATOM 2430 C CA . ALA A 1 310 ? -42.297 27.353 57.482 1.00 42.78 310 ALA A CA 1
ATOM 2431 C C . ALA A 1 310 ? -43.343 28.000 58.404 1.00 42.78 310 ALA A C 1
ATOM 2433 O O . ALA A 1 310 ? -44.510 28.128 58.035 1.00 42.78 310 ALA A O 1
ATOM 2434 N N . VAL A 1 311 ? -42.938 28.403 59.609 1.00 46.34 311 VAL A N 1
ATOM 2435 C CA . VAL A 1 311 ? -43.819 29.122 60.539 1.00 46.34 311 VAL A CA 1
ATOM 2436 C C . VAL A 1 311 ? -43.650 30.621 60.319 1.00 46.34 311 VAL A C 1
ATOM 2438 O O . VAL A 1 311 ? -42.660 31.219 60.730 1.00 46.34 311 VAL A O 1
ATOM 2441 N N . THR A 1 312 ? -44.622 31.252 59.664 1.00 44.88 312 THR A N 1
ATOM 2442 C CA . THR A 1 312 ? -44.710 32.715 59.593 1.00 44.88 312 THR A CA 1
ATOM 2443 C C . THR A 1 312 ? -45.480 33.233 60.805 1.00 44.88 312 THR A C 1
ATOM 2445 O O . THR A 1 312 ? -46.702 33.094 60.867 1.00 44.88 312 THR A O 1
ATOM 2448 N N . TRP A 1 313 ? -44.787 33.837 61.773 1.00 46.66 313 TRP A N 1
ATOM 2449 C CA . TRP A 1 313 ? -45.436 34.530 62.889 1.00 46.66 313 TRP A CA 1
ATOM 2450 C C . TRP A 1 313 ? -45.812 35.966 62.490 1.00 46.66 313 TRP A C 1
ATOM 2452 O O . TRP A 1 313 ? -44.996 36.658 61.874 1.00 46.66 313 TRP A O 1
ATOM 2462 N N . PRO A 1 314 ? -46.997 36.477 62.868 1.00 39.19 314 PRO A N 1
ATOM 2463 C CA . PRO A 1 314 ? -47.285 37.897 62.738 1.00 39.19 314 PRO A CA 1
ATOM 2464 C C . PRO A 1 314 ? -46.467 38.675 63.779 1.00 39.19 314 PRO A C 1
ATOM 2466 O O . PRO A 1 314 ? -46.799 38.712 64.963 1.00 39.19 314 PRO A O 1
ATOM 2469 N N . VAL A 1 315 ? -45.384 39.320 63.337 1.00 43.81 315 VAL A N 1
ATOM 2470 C CA . VAL A 1 315 ? -44.630 40.287 64.145 1.00 43.81 315 VAL A CA 1
ATOM 2471 C C . VAL A 1 315 ? -45.487 41.538 64.322 1.00 43.81 315 VAL A C 1
ATOM 2473 O O . VAL A 1 315 ? -45.495 42.434 63.480 1.00 43.81 315 VAL A O 1
ATOM 2476 N N . LYS A 1 316 ? -46.230 41.606 65.425 1.00 46.47 316 LYS A N 1
ATOM 2477 C CA . LYS A 1 316 ? -46.750 42.864 65.968 1.00 46.47 316 LYS A CA 1
ATOM 2478 C C . LYS A 1 316 ? -47.028 42.691 67.453 1.00 46.47 316 LYS A C 1
ATOM 2480 O O . LYS A 1 316 ? -48.075 42.179 67.818 1.00 46.47 316 LYS A O 1
ATOM 2485 N N . LEU A 1 317 ? -46.065 43.123 68.268 1.00 41.44 317 LEU A N 1
ATOM 2486 C CA . LEU A 1 317 ? -46.218 43.816 69.557 1.00 41.44 317 LEU A CA 1
ATOM 2487 C C . LEU A 1 317 ? -44.936 43.629 70.374 1.00 41.44 317 LEU A C 1
ATOM 2489 O O . LEU A 1 317 ? -44.743 42.593 70.993 1.00 41.44 317 LEU A O 1
ATOM 2493 N N . MET A 1 318 ? -44.068 44.640 70.344 1.00 34.31 318 MET A N 1
ATOM 2494 C CA . MET A 1 318 ? -43.440 45.262 71.518 1.00 34.31 318 MET A CA 1
ATOM 2495 C C . MET A 1 318 ? -42.437 46.303 71.014 1.00 34.31 318 MET A C 1
ATOM 2497 O O . MET A 1 318 ? -41.249 46.053 70.854 1.00 34.31 318 MET A O 1
ATOM 2501 N N . ASN A 1 319 ? -42.971 47.487 70.724 1.00 41.34 319 ASN A N 1
ATOM 2502 C CA . ASN A 1 319 ? -42.213 48.724 70.738 1.00 41.34 319 ASN A CA 1
ATOM 2503 C C . ASN A 1 319 ? -42.829 49.584 71.845 1.00 41.34 319 ASN A C 1
ATOM 2505 O O . ASN A 1 319 ? -43.874 50.195 71.638 1.00 41.34 319 ASN A O 1
ATOM 2509 N N . THR A 1 320 ? -42.212 49.572 73.024 1.00 40.59 320 THR A N 1
ATOM 2510 C CA . THR A 1 320 ? -42.359 50.620 74.039 1.00 40.59 320 THR A CA 1
ATOM 2511 C C . THR A 1 320 ? -40.997 50.835 74.687 1.00 40.59 320 THR A C 1
ATOM 2513 O O . THR A 1 320 ? -40.530 50.023 75.478 1.00 40.59 320 THR A O 1
ATOM 2516 N N . SER A 1 321 ? -40.378 51.933 74.272 1.00 41.47 321 SER A N 1
ATOM 2517 C CA . SER A 1 321 ? -39.267 52.678 74.869 1.00 41.47 321 SER A CA 1
ATOM 2518 C C . SER A 1 321 ? -39.044 52.516 76.383 1.00 41.47 321 SER A C 1
ATOM 2520 O O . SER A 1 321 ? -39.918 52.894 77.167 1.00 41.47 321 SER A O 1
ATOM 2522 N N . ARG A 1 322 ? -37.828 52.139 76.789 1.00 36.88 322 ARG A N 1
ATOM 2523 C CA . ARG A 1 322 ? -36.791 53.007 77.389 1.00 36.88 322 ARG A CA 1
ATOM 2524 C C . ARG A 1 322 ? -35.530 52.199 77.670 1.00 36.88 322 ARG A C 1
ATOM 2526 O O . ARG A 1 322 ? -35.677 51.030 78.079 1.00 36.88 322 ARG A O 1
#

Secondary structure (DSSP, 8-state):
--------------B---STT--PPPBPHHHHHHHS-HHHHHHHHHHHHHHHHHHHHHHHHHHHHHHHHHHHHHGGG-HHHHHHHHHHHHHHHHHHHHHH-TT-B--TTT----B--TT-SBTTTTTT-EETTEE---S-TTT----SBGGGSPBP-S-----THHHHHHHHHHHHHHHHHHHHHHHHHHHHHHHHHHHHHHHHHHHHHHHHHHHHHHHHHHHHHHHHHHHHHHHHHHHHHHHTTS-HHHHHHHHHHHHHHHHHHHHHHHTT----HHHHHHHHHHHH----HHHHHHHHHHHHHHTT--------------

Sequence (322 aa):
MAGNTRRQCELRGDIHCPVPGCDSSAFVATQIAEHTSEAVVTEYKIGRKLLPVARKAAKQFDEAQAAICAALEQAAGNMRAGKLAREKAHLLLEKQMKSQYPNARQCGRCGVGPVEHEGCFDLMMHQNQSRGSACINNACPRCGWFSREAKDWPKWNGKMVRDEDERGLEGEARGAREREQKREIERAEAEKAREKMREQAKQREKERVRKELIEVSLFALMGFLVVYNEPILKLMGWLVQEAVSWPLRCLESMLQQVVHVVGWAAKSTVDGIIVHPVSWVMQTLKVAGQWTVGEVYKALEWAALTMGAAVTWPVKLMNTSR

pLDDT: mean 78.82, std 17.83, range [34.31, 98.38]

Radius of gyration: 56.38 Å; Cα contacts (8 Å, |Δi|>4): 161; chains: 1; bounding box: 115×75×138 Å

Mean predicted aligned error: 16.64 Å

Foldseek 3Di:
DDDPPVPPPPLPLFADDPPPPDPDDTDDLVNCVVPDDPVSNVVSVVSVVCSVVVVVVVVVLVVLVVVLVVQCVVCPPPPVSNVVSVVSVQLSVLVVVCVVCVQFFAFPPQLADRDDPPPDQFPVVQDQPDDPPDGDHPADPPPRHDDGGPPVGHGRPSHHDPPCVVVVVVVVVVVVVVVVVVVVVVVVVVVVVVVVVVVVVVVVVVVVVVVVVVVVVVVVVVVVCVVVVVVVVVVVVVCVVCVVVDDPVVVVVVVVVVCVVVVVVVVCVVVVPCPDPPVVVVVVVVVVPDDDPVRVVVVVVVVCVVVVHDDDDPPDDDDDDD